Protein AF-A0A951U960-F1 (afdb_monomer)

Secondary structure (DSSP, 8-state):
-------------S---GGG-----PPS------EEEETTEEEEEES----SHHHHHH-TTS-HHHHHHGGG-SEEEEPBPSTT--S-TT----EE-TTHHHHHHHHHHT--TT--EEE---TT--EE---TT--TTEEEEEEEEEETTTHHHHHHHHHHHHHHHHHHH-TT-EEEEEEEEE-SSS-EEEEEEEEEHHHHHHHHHHHHHHHHHHTT---HHHHHHHHHHHHHHHHHTT--

Solvent-accessible surface area (backbone atoms only — not comparable to full-atom values): 14335 Å² total; per-residue (Å²): 133,89,84,91,81,87,83,81,86,79,79,75,71,86,84,72,75,73,85,72,75,68,81,72,81,77,73,92,82,79,72,66,81,45,78,52,80,58,100,63,29,45,37,42,39,43,62,93,52,76,78,36,65,67,44,63,54,63,37,83,90,52,48,78,64,50,35,64,66,45,61,79,37,46,31,37,40,42,50,62,85,68,80,86,68,83,55,61,101,88,51,93,68,55,31,30,34,70,30,30,64,62,52,52,52,50,58,68,70,65,71,55,86,86,65,36,72,40,65,72,58,49,90,92,53,78,35,71,44,78,65,91,77,63,53,87,38,54,44,38,41,33,42,37,32,32,34,50,87,52,41,68,62,49,51,53,51,51,46,50,51,46,53,64,44,32,77,73,50,37,85,77,18,28,39,33,41,31,38,32,38,20,60,85,78,78,53,29,37,36,39,40,39,37,25,35,46,66,50,48,64,67,45,48,59,60,52,49,53,53,54,35,42,74,71,68,59,58,56,70,73,55,55,53,58,53,51,57,55,50,60,55,57,64,58,66,73,75,74,123

Organism: NCBI:txid450513

Radius of gyration: 24.34 Å; Cα contacts (8 Å, |Δi|>4): 326; chains: 1; bounding box: 44×51×121 Å

Structure (mmCIF, N/CA/C/O backbone):
data_AF-A0A951U960-F1
#
_entry.id   AF-A0A951U960-F1
#
loop_
_atom_site.group_PDB
_atom_site.id
_atom_site.type_symbol
_atom_site.label_atom_id
_atom_site.label_alt_id
_atom_site.label_comp_id
_atom_site.label_asym_id
_atom_site.label_entity_id
_atom_site.label_seq_id
_atom_site.pdbx_PDB_ins_code
_atom_site.Cartn_x
_atom_site.Cartn_y
_atom_site.Cartn_z
_atom_site.occupancy
_atom_site.B_iso_or_equiv
_atom_site.auth_seq_id
_atom_site.auth_comp_id
_atom_site.auth_asym_id
_atom_site.auth_atom_id
_atom_site.pdbx_PDB_model_num
ATOM 1 N N . MET A 1 1 ? 10.853 19.979 -71.773 1.00 36.34 1 MET A N 1
ATOM 2 C CA . MET A 1 1 ? 11.996 19.833 -70.841 1.00 36.34 1 MET A CA 1
ATOM 3 C C . MET A 1 1 ? 11.610 20.522 -69.537 1.00 36.34 1 MET A C 1
ATOM 5 O O . MET A 1 1 ? 11.125 21.635 -69.633 1.00 36.34 1 MET A O 1
ATOM 9 N N . LYS A 1 2 ? 11.523 19.765 -68.426 1.00 42.81 2 LYS A N 1
ATOM 10 C CA . LYS A 1 2 ? 12.282 19.928 -67.153 1.00 42.81 2 LYS A CA 1
ATOM 11 C C . LYS A 1 2 ? 12.142 21.339 -66.531 1.00 42.81 2 LYS A C 1
ATOM 13 O O . LYS A 1 2 ? 12.449 22.299 -67.212 1.00 42.81 2 LYS A O 1
ATOM 18 N N . LYS A 1 3 ? 11.749 21.549 -65.269 1.00 46.19 3 LYS A N 1
ATOM 19 C CA . LYS A 1 3 ? 12.118 20.844 -64.027 1.00 46.19 3 LYS A CA 1
ATOM 20 C C . LYS A 1 3 ? 11.163 21.269 -62.881 1.00 46.19 3 LYS A C 1
ATOM 22 O O . LYS A 1 3 ? 10.664 22.388 -62.898 1.00 46.19 3 LYS A O 1
ATOM 27 N N . VAL A 1 4 ? 10.948 20.365 -61.927 1.00 49.53 4 VAL A N 1
ATOM 28 C CA . VAL A 1 4 ? 10.338 20.564 -60.593 1.00 49.53 4 VAL A CA 1
ATOM 29 C C . VAL A 1 4 ? 11.411 21.060 -59.612 1.00 49.53 4 VAL A C 1
ATOM 31 O O . VAL A 1 4 ? 12.559 20.661 -59.788 1.00 49.53 4 VAL A O 1
ATOM 34 N N . GLU A 1 5 ? 11.029 21.864 -58.611 1.00 48.12 5 GLU A N 1
ATOM 35 C CA . GLU A 1 5 ? 11.550 21.956 -57.216 1.00 48.12 5 GLU A CA 1
ATOM 36 C C . GLU A 1 5 ? 10.740 23.094 -56.530 1.00 48.12 5 GLU A C 1
ATOM 38 O O . GLU A 1 5 ? 10.644 24.179 -57.099 1.00 48.12 5 GLU A O 1
ATOM 43 N N . SER A 1 6 ? 9.822 22.804 -55.589 1.00 49.50 6 SER A N 1
ATOM 44 C CA . SER A 1 6 ? 10.030 22.631 -54.126 1.00 49.50 6 SER A CA 1
ATOM 45 C C . SER A 1 6 ? 10.327 23.998 -53.453 1.00 49.50 6 SER A C 1
ATOM 47 O O . SER A 1 6 ? 11.027 24.813 -54.029 1.00 49.50 6 SER A O 1
ATOM 49 N N . GLU A 1 7 ? 9.796 24.436 -52.308 1.00 46.12 7 GLU A N 1
ATOM 50 C CA . GLU A 1 7 ? 9.272 23.787 -51.111 1.00 46.12 7 GLU A CA 1
ATOM 51 C C . GLU A 1 7 ? 8.608 24.854 -50.200 1.00 46.12 7 GLU A C 1
ATOM 53 O O . GLU A 1 7 ? 9.075 25.985 -50.122 1.00 46.12 7 GLU A O 1
ATOM 58 N N . MET A 1 8 ? 7.553 24.432 -49.493 1.00 47.44 8 MET A N 1
ATOM 59 C CA . MET A 1 8 ? 7.151 24.824 -48.127 1.00 47.44 8 MET A CA 1
ATOM 60 C C . MET A 1 8 ? 6.942 26.315 -47.785 1.00 47.44 8 MET A C 1
ATOM 62 O O . MET A 1 8 ? 7.777 26.954 -47.150 1.00 47.44 8 MET A O 1
ATOM 66 N N . GLU A 1 9 ? 5.727 26.814 -48.037 1.00 44.91 9 GLU A N 1
ATOM 67 C CA . GLU A 1 9 ? 5.141 27.859 -47.188 1.00 44.91 9 GLU A CA 1
ATOM 68 C C . GLU A 1 9 ? 4.755 27.231 -45.840 1.00 44.91 9 GLU A C 1
ATOM 70 O O . GLU A 1 9 ? 3.737 26.544 -45.708 1.00 44.91 9 GLU A O 1
ATOM 75 N N . ASP A 1 10 ? 5.618 27.427 -44.847 1.00 51.16 10 ASP A N 1
ATOM 76 C CA . ASP A 1 10 ? 5.395 27.028 -43.462 1.00 51.16 10 ASP A CA 1
ATOM 77 C C . ASP A 1 10 ? 4.285 27.902 -42.854 1.00 51.16 10 ASP A C 1
ATOM 79 O O . ASP A 1 10 ? 4.521 28.982 -42.307 1.00 51.16 10 ASP A O 1
ATOM 83 N N . ASN A 1 11 ? 3.036 27.451 -42.995 1.00 52.94 11 ASN A N 1
ATOM 84 C CA . ASN A 1 11 ? 1.896 27.968 -42.241 1.00 52.94 11 ASN A CA 1
ATOM 85 C C . ASN A 1 11 ? 2.032 27.548 -40.767 1.00 52.94 11 ASN A C 1
ATOM 87 O O . ASN A 1 11 ? 1.268 26.721 -40.257 1.00 52.94 11 ASN A O 1
ATOM 91 N N . LEU A 1 12 ? 3.005 28.136 -40.069 1.00 47.91 12 LEU A N 1
ATOM 92 C CA . LEU A 1 12 ? 3.069 28.114 -38.616 1.00 47.91 12 LEU A CA 1
ATOM 93 C C . LEU A 1 12 ? 1.855 28.873 -38.082 1.00 47.91 12 LEU A C 1
ATOM 95 O O . LEU A 1 12 ? 1.778 30.102 -38.096 1.00 47.91 12 LEU A O 1
ATOM 99 N N . ARG A 1 13 ? 0.876 28.077 -37.650 1.00 51.94 13 ARG A N 1
ATOM 100 C CA . ARG A 1 13 ? -0.338 28.485 -36.949 1.00 51.94 13 ARG A CA 1
ATOM 101 C C . ARG A 1 13 ? -0.022 29.556 -35.907 1.00 51.94 13 ARG A C 1
ATOM 103 O O . ARG A 1 13 ? 0.802 29.350 -35.022 1.00 51.94 13 ARG A O 1
ATOM 110 N N . SER A 1 14 ? -0.778 30.646 -35.933 1.00 49.31 14 SER A N 1
ATOM 111 C CA . SER A 1 14 ? -0.795 31.706 -34.917 1.00 49.31 14 SER A CA 1
ATOM 112 C C . SER A 1 14 ? -1.392 31.271 -33.562 1.00 49.31 14 SER A C 1
ATOM 114 O O . SER A 1 14 ? -1.779 32.107 -32.749 1.00 49.31 14 SER A O 1
ATOM 116 N N . GLU A 1 15 ? -1.444 29.969 -33.274 1.00 48.69 15 GLU A N 1
ATOM 117 C CA . GLU A 1 15 ? -2.049 29.384 -32.070 1.00 48.69 15 GLU A CA 1
ATOM 118 C C . GLU A 1 15 ? -1.084 29.279 -30.880 1.00 48.69 15 GLU A C 1
ATOM 120 O O . GLU A 1 15 ? -1.176 28.337 -30.113 1.00 48.69 15 GLU A O 1
ATOM 125 N N . TYR A 1 16 ? -0.179 30.233 -30.659 1.00 46.81 16 TYR A N 1
ATOM 126 C CA . TYR A 1 16 ? 0.521 30.325 -29.367 1.00 46.81 16 TYR A CA 1
ATOM 127 C C . TYR A 1 16 ? 0.826 31.778 -28.987 1.00 46.81 16 TYR A C 1
ATOM 129 O O . TYR A 1 16 ? 1.977 32.179 -28.829 1.00 46.81 16 TYR A O 1
ATOM 137 N N . ASP A 1 17 ? -0.223 32.579 -28.773 1.00 47.34 17 ASP A N 1
ATOM 138 C CA . ASP A 1 17 ? -0.097 33.773 -27.932 1.00 47.34 17 ASP A CA 1
ATOM 139 C C . ASP A 1 17 ? -0.054 33.343 -26.454 1.00 47.34 17 ASP A C 1
ATOM 141 O O . ASP A 1 17 ? -1.070 33.211 -25.767 1.00 47.34 17 ASP A O 1
ATOM 145 N N . LEU A 1 18 ? 1.161 33.084 -25.962 1.00 53.38 18 LEU A N 1
ATOM 146 C CA . LEU A 1 18 ? 1.460 32.674 -24.582 1.00 53.38 18 LEU A CA 1
ATOM 147 C C . LEU A 1 18 ? 1.158 33.767 -23.532 1.00 53.38 18 LEU A C 1
ATOM 149 O O . LEU A 1 18 ? 1.411 33.571 -22.342 1.00 53.38 18 LEU A O 1
ATOM 153 N N . ARG A 1 19 ? 0.582 34.911 -23.928 1.00 46.66 19 ARG A N 1
ATOM 154 C CA . ARG A 1 19 ? 0.176 35.999 -23.019 1.00 46.66 19 ARG A CA 1
ATOM 155 C C . ARG A 1 19 ? -1.125 35.731 -22.257 1.00 46.66 19 ARG A C 1
ATOM 157 O O . ARG A 1 19 ? -1.492 36.529 -21.396 1.00 46.66 19 ARG A O 1
ATOM 164 N N . SER A 1 20 ? -1.798 34.605 -22.503 1.00 43.75 20 SER A N 1
ATOM 165 C CA . SER A 1 20 ? -2.977 34.174 -21.736 1.00 43.75 20 SER A CA 1
ATOM 166 C C . SER A 1 20 ? -2.666 33.215 -20.575 1.00 43.75 20 SER A C 1
ATOM 168 O O . SER A 1 20 ? -3.593 32.816 -19.865 1.00 43.75 20 SER A O 1
ATOM 170 N N . LEU A 1 21 ? -1.384 32.921 -20.293 1.00 43.41 21 LEU A N 1
ATOM 171 C CA . LEU A 1 21 ? -0.925 32.270 -19.052 1.00 43.41 21 LEU A CA 1
ATOM 172 C C . LEU A 1 21 ? -1.080 33.228 -17.859 1.00 43.41 21 LEU A C 1
ATOM 174 O O . LEU A 1 21 ? -0.137 33.731 -17.252 1.00 43.41 21 LEU A O 1
ATOM 178 N N . ARG A 1 22 ? -2.342 33.508 -17.547 1.00 40.41 22 ARG A N 1
ATOM 179 C CA . ARG A 1 22 ? -2.816 34.269 -16.405 1.00 40.41 22 ARG A CA 1
ATOM 180 C C . ARG A 1 22 ? -2.437 33.472 -15.162 1.00 40.41 22 ARG A C 1
ATOM 182 O O . ARG A 1 22 ? -3.064 32.463 -14.846 1.00 40.41 22 ARG A O 1
ATOM 189 N N . VAL A 1 23 ? -1.401 33.935 -14.470 1.00 44.91 23 VAL A N 1
ATOM 190 C CA . VAL A 1 23 ? -1.013 33.482 -13.133 1.00 44.91 23 VAL A CA 1
ATOM 191 C C . VAL A 1 23 ? -2.247 33.559 -12.233 1.00 44.91 23 VAL A C 1
ATOM 193 O O . VAL A 1 23 ? -2.636 34.632 -11.767 1.00 44.91 23 VAL A O 1
ATOM 196 N N . ARG A 1 24 ? -2.908 32.421 -12.003 1.00 35.34 24 ARG A N 1
ATOM 197 C CA . ARG A 1 24 ? -3.844 32.299 -10.890 1.00 35.34 24 ARG A CA 1
ATOM 198 C C . ARG A 1 24 ? -2.995 32.343 -9.627 1.00 35.34 24 ARG A C 1
ATOM 200 O O . ARG A 1 24 ? -2.187 31.451 -9.391 1.00 35.34 24 ARG A O 1
ATOM 207 N N . ARG A 1 25 ? -3.178 33.402 -8.833 1.00 40.88 25 ARG A N 1
ATOM 208 C CA . ARG A 1 25 ? -2.780 33.442 -7.422 1.00 40.88 25 ARG A CA 1
ATOM 209 C C . ARG A 1 25 ? -3.239 32.138 -6.771 1.00 40.88 25 ARG A C 1
ATOM 211 O O . ARG A 1 25 ? -4.439 31.910 -6.639 1.00 40.88 25 ARG A O 1
ATOM 218 N N . VAL A 1 26 ? -2.284 31.294 -6.400 1.00 38.47 26 VA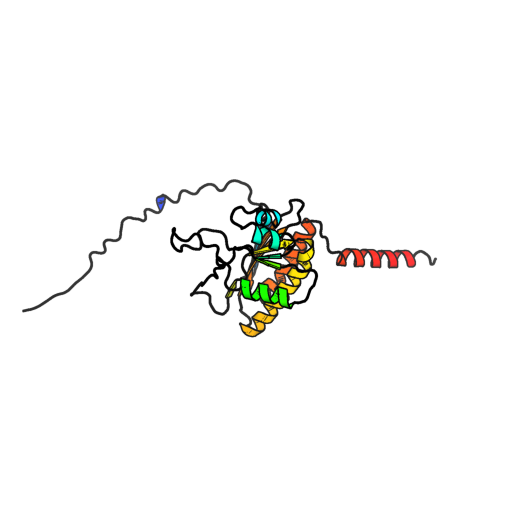L A N 1
ATOM 219 C CA . VAL A 1 26 ? -2.538 30.133 -5.553 1.00 38.47 26 VAL A CA 1
ATOM 220 C C . VAL A 1 26 ? -2.897 30.684 -4.177 1.00 38.47 26 VAL A C 1
ATOM 222 O O . VAL A 1 26 ? -2.152 31.484 -3.608 1.00 38.47 26 VAL A O 1
ATOM 225 N N . GLY A 1 27 ? -4.094 30.343 -3.704 1.00 34.22 27 GLY A N 1
ATOM 226 C CA . GLY A 1 27 ? -4.566 30.701 -2.375 1.00 34.22 27 GLY A CA 1
ATOM 227 C C . GLY A 1 27 ? -3.618 30.182 -1.296 1.00 34.22 27 GLY A C 1
ATOM 228 O O . GLY A 1 27 ? -2.996 29.131 -1.437 1.00 34.22 27 GLY A O 1
ATOM 229 N N . SER A 1 28 ? -3.507 30.967 -0.230 1.00 46.88 28 SER A N 1
ATOM 230 C CA . SER A 1 28 ? -2.771 30.646 0.988 1.00 46.88 28 SER A CA 1
ATOM 231 C C . SER A 1 28 ? -3.233 29.305 1.574 1.00 46.88 28 SER A C 1
ATOM 233 O O . SER A 1 28 ? -4.411 29.161 1.890 1.00 46.88 28 SER A O 1
ATOM 235 N N . GLY A 1 29 ? -2.301 28.359 1.74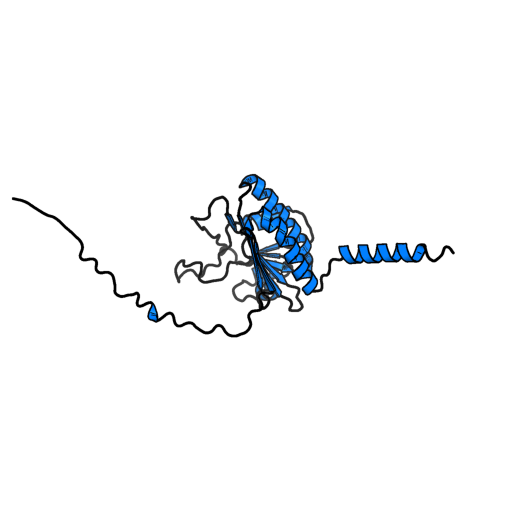7 1.00 42.59 29 GLY A N 1
ATOM 236 C CA . GLY A 1 29 ? -2.465 27.211 2.645 1.00 42.59 29 GLY A CA 1
ATOM 237 C C . GLY A 1 29 ? -2.613 25.832 1.995 1.00 42.59 29 GLY A C 1
ATOM 238 O O . GLY A 1 29 ? -3.631 25.185 2.185 1.00 42.59 29 GLY A O 1
ATOM 239 N N . ARG A 1 30 ? -1.575 25.325 1.315 1.00 43.53 30 ARG A N 1
ATOM 240 C CA . ARG A 1 30 ? -1.306 23.874 1.284 1.00 43.53 30 ARG A CA 1
ATOM 241 C C . ARG A 1 30 ? -0.099 23.621 2.177 1.00 43.53 30 ARG A C 1
ATOM 243 O O . ARG A 1 30 ? 0.986 24.114 1.882 1.00 43.53 30 ARG A O 1
ATOM 250 N N . LYS A 1 31 ? -0.290 22.927 3.299 1.00 39.81 31 LYS A N 1
ATOM 251 C CA . LYS A 1 31 ? 0.808 22.533 4.190 1.00 39.81 31 LYS A CA 1
ATOM 252 C C . LYS A 1 31 ? 1.355 21.184 3.718 1.00 39.81 31 LYS A C 1
ATOM 254 O O . LYS A 1 31 ? 0.934 20.140 4.190 1.00 39.81 31 LYS A O 1
ATOM 259 N N . THR A 1 32 ? 2.290 21.198 2.773 1.00 44.97 32 THR A N 1
ATOM 260 C CA . THR A 1 32 ? 3.159 20.040 2.517 1.00 44.97 32 THR A CA 1
ATOM 261 C C . THR A 1 32 ? 4.181 19.979 3.649 1.00 44.97 32 THR A C 1
ATOM 263 O O . THR A 1 32 ? 4.974 20.905 3.822 1.00 44.97 32 THR A O 1
ATOM 266 N N . PHE A 1 33 ? 4.126 18.943 4.485 1.00 47.78 33 PHE A N 1
ATOM 267 C CA . PHE A 1 33 ? 4.900 18.914 5.735 1.00 47.78 33 PHE A CA 1
ATOM 268 C C . PHE A 1 33 ? 6.341 18.413 5.555 1.00 47.78 33 PHE A C 1
ATOM 270 O O . PHE A 1 33 ? 7.190 18.604 6.430 1.00 47.78 33 PHE A O 1
ATOM 277 N N . VAL A 1 34 ? 6.619 17.735 4.443 1.00 5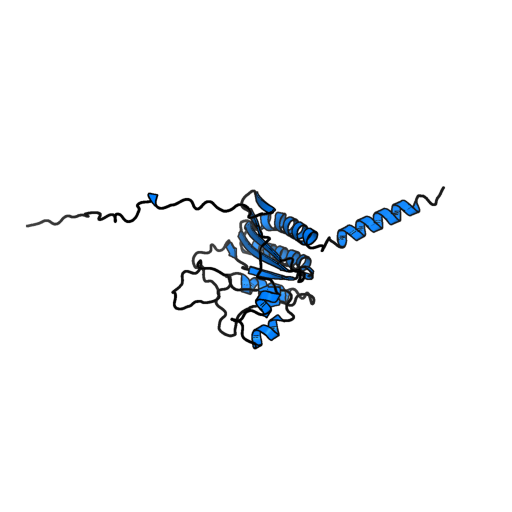0.97 34 VAL A N 1
ATOM 278 C CA . VAL A 1 34 ? 7.921 17.157 4.115 1.00 50.97 34 VAL A CA 1
ATOM 279 C C . VAL A 1 34 ? 8.029 17.109 2.594 1.00 50.97 34 VAL A C 1
ATOM 281 O O . VAL A 1 34 ? 7.318 16.331 1.970 1.00 50.97 34 VAL A O 1
ATOM 284 N N . ASP A 1 35 ? 8.891 17.948 2.028 1.00 51.72 35 ASP A N 1
ATOM 285 C CA . ASP A 1 35 ? 9.450 17.757 0.690 1.00 51.72 35 ASP A CA 1
ATOM 286 C C . ASP A 1 35 ? 10.936 17.454 0.906 1.00 51.72 35 ASP A C 1
ATOM 288 O O . ASP A 1 35 ? 11.728 18.339 1.244 1.00 51.72 35 ASP A O 1
ATOM 292 N N . ILE A 1 36 ? 11.295 16.169 0.884 1.00 52.50 36 ILE A N 1
ATOM 293 C CA . ILE A 1 36 ? 12.703 15.762 0.903 1.00 52.50 36 ILE A CA 1
ATOM 294 C C . ILE A 1 36 ? 13.095 15.582 -0.551 1.00 52.50 36 ILE A C 1
ATOM 296 O O . ILE A 1 36 ? 12.905 14.508 -1.112 1.00 52.50 36 ILE A O 1
ATOM 300 N N . ASN A 1 37 ? 13.656 16.638 -1.132 1.00 51.81 37 ASN A N 1
ATOM 301 C CA . ASN A 1 37 ? 14.345 16.569 -2.410 1.00 51.81 37 ASN A CA 1
ATOM 302 C C . ASN A 1 37 ? 15.844 16.425 -2.134 1.00 51.81 37 ASN A C 1
ATOM 304 O O . ASN A 1 37 ? 16.558 17.402 -1.898 1.00 51.81 37 ASN A O 1
ATOM 308 N N . VAL A 1 38 ? 16.304 15.180 -2.049 1.00 51.84 38 VAL A N 1
ATOM 309 C CA . VAL A 1 38 ? 17.717 14.858 -1.842 1.00 51.84 38 VAL A CA 1
ATOM 310 C C . VAL A 1 38 ? 18.075 13.752 -2.826 1.00 51.84 38 VAL A C 1
ATOM 312 O O . VAL A 1 38 ? 17.493 12.681 -2.762 1.00 51.84 38 VAL A O 1
ATOM 315 N N . ASN A 1 39 ? 19.042 14.006 -3.710 1.00 53.88 39 ASN A N 1
ATOM 316 C CA . ASN A 1 39 ? 19.738 12.991 -4.517 1.00 53.88 39 ASN A CA 1
ATOM 317 C C . ASN A 1 39 ? 18.911 12.114 -5.497 1.00 53.88 39 ASN A C 1
ATOM 319 O O . ASN A 1 39 ? 19.436 11.096 -5.930 1.00 53.88 39 ASN A O 1
ATOM 323 N N . ASN A 1 40 ? 17.737 12.563 -5.968 1.00 68.75 40 ASN A N 1
ATOM 324 C CA . ASN A 1 40 ? 16.805 11.843 -6.873 1.00 68.75 40 ASN A CA 1
ATOM 325 C C . ASN A 1 40 ? 15.708 11.017 -6.180 1.00 68.75 40 ASN A C 1
ATOM 327 O O . ASN A 1 40 ? 15.032 10.221 -6.837 1.00 68.75 40 ASN A O 1
ATOM 331 N N . VAL A 1 41 ? 15.445 11.266 -4.894 1.00 80.88 41 VAL A N 1
ATOM 332 C CA . VAL A 1 41 ? 14.175 10.879 -4.272 1.00 80.88 41 VAL A CA 1
ATOM 333 C C . VAL A 1 41 ? 13.256 12.085 -4.121 1.00 80.88 41 VAL A C 1
ATOM 335 O O . VAL A 1 41 ? 13.680 13.159 -3.695 1.00 80.88 41 VAL A O 1
ATOM 338 N N . LEU A 1 42 ? 11.990 11.882 -4.462 1.00 85.62 42 LEU A N 1
ATOM 339 C CA . LEU A 1 42 ? 10.876 12.772 -4.192 1.00 85.62 42 LEU A CA 1
ATOM 340 C C . LEU A 1 42 ? 9.955 12.067 -3.201 1.00 85.62 42 LEU A C 1
ATOM 342 O O . LEU A 1 42 ? 9.406 11.004 -3.509 1.00 85.62 42 LEU A O 1
ATOM 346 N N . ILE A 1 43 ? 9.787 12.658 -2.019 1.00 88.31 43 ILE A N 1
ATOM 347 C CA . ILE A 1 43 ? 8.778 12.223 -1.055 1.00 88.31 43 ILE A CA 1
ATOM 348 C C . ILE A 1 43 ? 7.901 13.411 -0.693 1.00 88.31 43 ILE A C 1
ATOM 350 O O . ILE A 1 43 ? 8.396 14.381 -0.123 1.00 88.31 43 ILE A O 1
ATOM 354 N N . GLU A 1 44 ? 6.611 13.298 -0.991 1.00 88.81 44 GLU A N 1
ATOM 355 C CA . GLU A 1 44 ? 5.587 14.286 -0.661 1.00 88.81 44 GLU A CA 1
ATOM 356 C C . GLU A 1 44 ? 4.605 13.688 0.349 1.00 88.81 44 GLU A C 1
ATOM 358 O O . GLU A 1 44 ? 4.155 12.552 0.190 1.00 88.81 44 GLU A O 1
ATOM 363 N N . VAL A 1 45 ? 4.250 14.459 1.380 1.00 90.56 45 VAL A N 1
ATOM 364 C CA . VAL A 1 45 ? 3.203 14.090 2.344 1.00 90.56 45 VAL A CA 1
ATOM 365 C C . VAL A 1 45 ? 2.045 15.080 2.261 1.00 90.56 45 VAL A C 1
ATOM 367 O O . VAL A 1 45 ? 2.253 16.283 2.451 1.00 90.56 45 VAL A O 1
ATOM 370 N N . LYS A 1 46 ? 0.828 14.573 2.030 1.00 90.06 46 LYS A N 1
ATOM 371 C CA . LYS A 1 46 ? -0.414 15.358 1.950 1.00 90.06 46 LYS A CA 1
ATOM 372 C C . LYS A 1 46 ? -1.340 15.060 3.126 1.00 90.06 46 LYS A C 1
ATOM 374 O O . LYS A 1 46 ? -1.485 13.910 3.540 1.00 90.06 46 LYS A O 1
ATOM 379 N N . GLU A 1 47 ? -1.970 16.115 3.643 1.00 83.38 47 GLU A N 1
ATOM 380 C CA . GLU A 1 47 ? -2.812 16.059 4.846 1.00 83.38 47 GLU A CA 1
ATOM 381 C C . GLU A 1 47 ? -4.321 16.089 4.569 1.00 83.38 47 GLU A C 1
ATOM 383 O O . GLU A 1 47 ? -5.081 15.510 5.339 1.00 83.38 47 GLU A O 1
ATOM 388 N N . ASP A 1 48 ? -4.748 16.704 3.465 1.00 78.06 48 ASP A N 1
ATOM 389 C CA . ASP A 1 48 ? -6.164 16.911 3.121 1.00 78.06 48 ASP A CA 1
ATOM 390 C C . ASP A 1 48 ? -6.702 15.794 2.212 1.00 78.06 48 ASP A C 1
ATOM 392 O O . ASP A 1 48 ? -7.266 16.040 1.144 1.00 78.06 48 ASP A O 1
ATOM 396 N N . VAL A 1 49 ? -6.458 14.545 2.602 1.00 86.19 49 VAL A N 1
ATOM 397 C CA . VAL A 1 49 ? -6.819 13.358 1.818 1.00 86.19 49 VAL A CA 1
ATOM 398 C C . VAL A 1 49 ? -8.112 12.778 2.371 1.00 86.19 49 VAL A C 1
ATOM 400 O O . VAL A 1 49 ? -8.229 12.549 3.570 1.00 86.19 49 VAL A O 1
ATOM 403 N N . THR A 1 50 ? -9.088 12.528 1.503 1.00 87.00 50 THR A N 1
ATOM 404 C CA . THR A 1 50 ? -10.406 11.994 1.895 1.00 87.00 50 THR A CA 1
ATOM 405 C C . THR A 1 50 ? -10.612 10.537 1.484 1.00 87.00 50 THR A C 1
ATOM 407 O O . THR A 1 50 ? -11.538 9.886 1.959 1.00 87.00 50 THR A O 1
ATOM 410 N N . GLN A 1 51 ? -9.743 10.004 0.624 1.00 90.00 51 GLN A N 1
ATOM 411 C CA . GLN A 1 51 ? -9.888 8.689 -0.006 1.00 90.00 51 GLN A CA 1
ATOM 412 C C . GLN A 1 51 ? -9.234 7.569 0.815 1.00 90.00 51 GLN A C 1
ATOM 414 O O . GLN A 1 51 ? -8.363 6.844 0.335 1.00 90.00 51 GLN A O 1
ATOM 419 N N . GLY A 1 52 ? -9.645 7.463 2.079 1.00 92.31 52 GLY A N 1
ATOM 420 C CA . GLY A 1 52 ? -9.248 6.392 2.998 1.00 92.31 52 GLY A CA 1
ATOM 421 C C . GLY A 1 52 ? -10.017 5.083 2.779 1.00 92.31 52 GLY A C 1
ATOM 422 O O . GLY A 1 52 ? -10.753 4.927 1.804 1.00 92.31 52 GLY A O 1
ATOM 423 N N . LEU A 1 53 ? -9.876 4.134 3.703 1.00 93.56 53 LEU A N 1
ATOM 424 C CA . LEU A 1 53 ? -10.524 2.818 3.646 1.00 93.56 53 LEU A CA 1
ATOM 425 C C . LEU A 1 53 ? -12.045 2.956 3.552 1.00 93.56 53 LEU A C 1
ATOM 427 O O . LEU A 1 53 ? -12.684 2.306 2.726 1.00 93.56 53 LEU A O 1
ATOM 431 N N . GLU A 1 54 ? -12.617 3.849 4.358 1.00 91.81 54 GLU A N 1
ATOM 432 C CA . G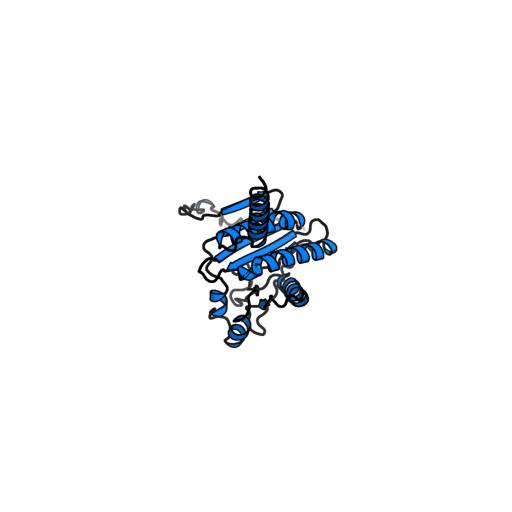LU A 1 54 ? -14.066 4.031 4.431 1.00 91.81 54 GLU A CA 1
ATOM 433 C C . GLU A 1 54 ? -14.663 4.589 3.136 1.00 91.81 54 GLU A C 1
ATOM 435 O O . GLU A 1 54 ? -15.738 4.159 2.708 1.00 91.81 54 GLU A O 1
ATOM 440 N N . TYR A 1 55 ? -13.930 5.487 2.470 1.00 92.69 55 TYR A N 1
ATOM 441 C CA . TYR A 1 55 ? -14.300 6.000 1.154 1.00 92.69 55 TYR A CA 1
ATOM 442 C C . TYR A 1 55 ? -14.418 4.859 0.138 1.00 92.69 55 TYR A C 1
ATOM 444 O O . TYR A 1 55 ? -15.428 4.751 -0.557 1.00 92.69 55 TYR A O 1
ATOM 452 N N . TRP A 1 56 ? -13.423 3.971 0.083 1.00 92.75 56 TRP A N 1
ATOM 453 C CA . TRP A 1 56 ? -13.419 2.859 -0.869 1.00 92.75 56 TRP A CA 1
ATOM 454 C C . TRP A 1 56 ? -14.482 1.808 -0.552 1.00 92.75 56 TRP A C 1
ATOM 456 O O . TRP A 1 56 ? -15.138 1.323 -1.471 1.00 92.75 56 TRP A O 1
ATOM 466 N N . ARG A 1 57 ? -14.746 1.529 0.728 1.00 92.81 57 ARG A N 1
ATOM 467 C CA . ARG A 1 57 ? -15.841 0.640 1.162 1.00 92.81 57 ARG A CA 1
ATOM 468 C C . ARG A 1 57 ? -17.222 1.141 0.720 1.00 92.81 57 ARG A C 1
ATOM 470 O O . ARG A 1 57 ? -18.098 0.336 0.407 1.00 92.81 57 ARG A O 1
ATOM 477 N N . HIS A 1 58 ? -17.407 2.458 0.631 1.00 92.75 58 HIS A N 1
ATOM 478 C CA . HIS A 1 58 ? -18.684 3.079 0.263 1.00 92.75 58 HIS A CA 1
ATOM 479 C C . HIS A 1 58 ? -18.751 3.594 -1.177 1.00 92.75 58 HIS A C 1
ATOM 481 O O . HIS A 1 58 ? -19.809 4.059 -1.600 1.00 92.75 58 HIS A O 1
ATOM 487 N N . ASN A 1 59 ? -17.677 3.458 -1.956 1.00 90.12 59 ASN A N 1
ATOM 488 C CA . ASN A 1 59 ? -17.587 3.998 -3.309 1.00 90.12 59 ASN A CA 1
ATOM 489 C C . ASN A 1 59 ? -18.737 3.487 -4.201 1.00 90.12 59 ASN A C 1
ATOM 491 O O . ASN A 1 59 ? -18.923 2.281 -4.366 1.00 90.12 59 ASN A O 1
ATOM 495 N N . GLU A 1 60 ? -19.543 4.391 -4.762 1.00 88.31 60 GLU A N 1
ATOM 496 C CA . GLU A 1 60 ? -20.745 4.053 -5.543 1.00 88.31 60 GLU A CA 1
ATOM 497 C C . GLU A 1 60 ? -20.445 3.251 -6.816 1.00 88.31 60 GLU A C 1
ATOM 499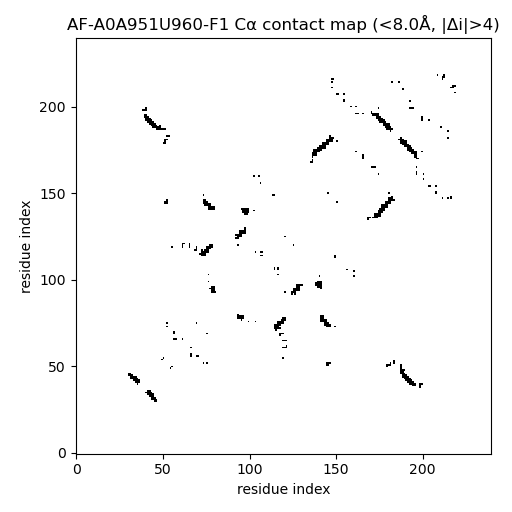 O O . GLU A 1 60 ? -21.291 2.491 -7.278 1.00 88.31 60 GLU A O 1
ATOM 504 N N . GLU A 1 61 ? -19.227 3.355 -7.340 1.00 86.75 61 GLU A N 1
ATOM 505 C CA . GLU A 1 61 ? -18.791 2.674 -8.556 1.00 86.75 61 GLU A CA 1
ATOM 506 C C . GLU A 1 61 ? -18.392 1.207 -8.316 1.00 86.75 61 GLU A C 1
ATOM 508 O O . GLU A 1 61 ? -18.149 0.467 -9.272 1.00 86.75 61 GLU A O 1
ATOM 513 N N . LEU A 1 62 ? -18.275 0.775 -7.054 1.00 89.06 62 LEU A N 1
ATOM 514 C CA . LEU A 1 62 ? -18.022 -0.623 -6.707 1.00 89.06 62 LEU A CA 1
ATOM 515 C C . LEU A 1 62 ? -19.336 -1.377 -6.502 1.00 89.06 62 LEU A C 1
ATOM 517 O O . LEU A 1 62 ? -20.248 -0.925 -5.799 1.00 89.06 62 LEU A O 1
ATOM 521 N N . SER A 1 63 ? -19.404 -2.572 -7.079 1.00 91.38 63 SER A N 1
ATOM 522 C CA . SER A 1 63 ? -20.523 -3.489 -6.907 1.00 91.38 63 SER A CA 1
ATOM 523 C C . SER A 1 63 ? -20.686 -3.911 -5.444 1.00 91.38 63 SER A C 1
ATOM 525 O O . SER A 1 63 ? -19.741 -3.924 -4.652 1.00 91.38 63 SER A O 1
ATOM 527 N N . SER A 1 64 ? -21.899 -4.323 -5.070 1.00 91.75 64 SER A N 1
ATOM 528 C CA . SER A 1 64 ? -22.169 -4.831 -3.720 1.00 91.75 64 SER A CA 1
ATOM 529 C C . SER A 1 64 ? -21.372 -6.090 -3.369 1.00 91.75 64 SER A C 1
ATOM 531 O O . SER A 1 64 ? -21.237 -6.389 -2.188 1.00 91.75 64 SER A O 1
ATOM 533 N N . GLN A 1 65 ? -20.886 -6.837 -4.366 1.00 91.06 65 GLN A N 1
ATOM 534 C CA . GLN A 1 65 ? -20.044 -8.011 -4.149 1.00 91.06 65 GLN A CA 1
ATOM 535 C C . GLN A 1 65 ? -18.642 -7.587 -3.708 1.00 91.06 65 GLN A C 1
ATOM 537 O O . GLN A 1 65 ? -18.231 -7.939 -2.607 1.00 91.06 65 GLN A O 1
ATOM 542 N N . VAL A 1 66 ? -17.987 -6.719 -4.484 1.00 92.44 66 VAL A N 1
ATOM 543 C CA . VAL A 1 66 ? -16.660 -6.173 -4.148 1.00 92.44 66 VAL A CA 1
ATOM 544 C C . VAL A 1 66 ? -16.686 -5.474 -2.793 1.00 92.44 66 VAL A C 1
ATOM 546 O O . VAL A 1 66 ? -15.814 -5.690 -1.962 1.00 92.44 66 VAL A O 1
ATOM 549 N N . LYS A 1 67 ? -17.736 -4.694 -2.502 1.00 93.38 67 LYS A N 1
ATOM 550 C CA . LYS A 1 67 ? -17.899 -4.038 -1.192 1.00 93.38 67 LYS A CA 1
ATOM 551 C C . LYS A 1 67 ? -17.890 -5.017 -0.015 1.00 93.38 67 LYS A C 1
ATOM 553 O O . LYS A 1 67 ? -17.396 -4.667 1.051 1.00 93.38 67 LYS A O 1
ATOM 558 N N . LYS A 1 68 ? -18.432 -6.227 -0.192 1.00 92.56 68 LYS A N 1
ATOM 559 C CA . LYS A 1 68 ? -18.410 -7.278 0.838 1.00 92.56 68 LYS A CA 1
ATOM 560 C C . LYS A 1 68 ? -17.039 -7.930 0.972 1.00 92.56 68 LYS A C 1
ATOM 562 O O . LYS A 1 68 ? -16.703 -8.358 2.066 1.00 92.56 68 LYS A O 1
ATOM 567 N N . GLU A 1 69 ? -16.279 -8.019 -0.112 1.00 91.00 69 GLU A N 1
ATOM 568 C CA . GLU A 1 69 ? -14.930 -8.597 -0.116 1.00 91.00 69 GLU A CA 1
ATOM 569 C C . GLU A 1 69 ? -13.942 -7.655 0.585 1.00 91.00 69 GLU A C 1
ATOM 571 O O . GLU A 1 69 ? -13.235 -8.058 1.509 1.00 91.00 69 GLU A O 1
ATOM 576 N N . ILE A 1 70 ? -14.019 -6.356 0.279 1.00 93.94 70 ILE A N 1
ATOM 577 C CA . ILE A 1 70 ? -13.100 -5.349 0.824 1.00 93.94 70 ILE A CA 1
ATOM 578 C C . ILE A 1 70 ? -13.450 -4.858 2.239 1.00 93.94 70 ILE A C 1
ATOM 580 O O . ILE A 1 70 ? -12.697 -4.070 2.814 1.00 93.94 70 ILE A O 1
ATOM 584 N N . VAL A 1 71 ? -14.585 -5.273 2.819 1.00 92.44 71 VAL A N 1
ATOM 585 C CA . VAL A 1 71 ? -15.050 -4.755 4.123 1.00 92.44 71 VAL A CA 1
ATOM 586 C C . VAL A 1 71 ? -14.056 -5.058 5.246 1.00 92.44 71 VAL A C 1
ATOM 588 O O . VAL A 1 71 ? -13.759 -4.191 6.065 1.00 92.44 71 VAL A O 1
ATOM 591 N N . ASP A 1 72 ? -13.480 -6.260 5.222 1.00 90.44 72 ASP A N 1
ATOM 592 C CA . ASP A 1 72 ? -12.522 -6.739 6.219 1.00 90.44 72 ASP A CA 1
ATOM 593 C C . ASP A 1 72 ? -11.068 -6.447 5.829 1.00 90.44 72 ASP A C 1
ATOM 595 O O . ASP A 1 72 ? -10.146 -6.771 6.585 1.00 90.44 72 ASP A O 1
ATOM 599 N N . ALA A 1 73 ? -10.843 -5.871 4.646 1.00 93.44 73 ALA A N 1
ATOM 600 C CA . ALA A 1 73 ? -9.513 -5.583 4.152 1.00 93.44 73 ALA A CA 1
ATOM 601 C C . ALA A 1 73 ? -8.892 -4.406 4.915 1.00 93.44 73 ALA A C 1
ATOM 603 O O . ALA A 1 73 ? -9.533 -3.392 5.211 1.00 93.44 73 ALA A O 1
ATOM 604 N N . ASN A 1 74 ? -7.607 -4.560 5.227 1.00 94.00 74 ASN A N 1
ATOM 605 C CA . ASN A 1 74 ? -6.775 -3.533 5.847 1.00 94.00 74 ASN A CA 1
ATOM 606 C C . ASN A 1 74 ? -5.692 -3.001 4.900 1.00 94.00 74 ASN A C 1
ATOM 608 O O . ASN A 1 74 ? -5.034 -2.018 5.237 1.00 94.00 74 ASN A O 1
ATOM 612 N N . VAL A 1 75 ? -5.556 -3.607 3.717 1.00 95.75 75 VAL A N 1
ATOM 613 C CA . VAL A 1 75 ? -4.797 -3.105 2.570 1.00 95.75 75 VAL A CA 1
ATOM 614 C C . VAL A 1 75 ? -5.719 -3.112 1.356 1.00 95.75 75 VAL A C 1
ATOM 616 O O . VAL A 1 75 ? -6.242 -4.160 0.990 1.00 95.75 75 VAL A O 1
ATOM 619 N N . LEU A 1 76 ? -5.878 -1.971 0.697 1.00 95.94 76 LEU A N 1
ATOM 620 C CA . LEU A 1 76 ? -6.623 -1.848 -0.551 1.00 95.94 76 LEU A CA 1
ATOM 621 C C . LEU A 1 76 ? -5.703 -1.344 -1.653 1.00 95.94 76 LEU A C 1
ATOM 623 O O . LEU A 1 76 ? -5.077 -0.293 -1.524 1.00 95.94 76 LEU A O 1
ATOM 627 N N . PHE A 1 77 ? -5.656 -2.070 -2.762 1.00 94.38 77 PHE A N 1
ATOM 628 C CA . PHE A 1 77 ? -5.092 -1.563 -4.005 1.00 94.38 77 PHE A CA 1
ATOM 629 C C . PHE A 1 77 ? -6.189 -0.830 -4.748 1.00 94.38 77 PHE A C 1
ATOM 631 O O . PHE A 1 77 ? -7.246 -1.396 -5.027 1.00 94.38 77 PHE A O 1
ATOM 638 N N . VAL A 1 78 ? -5.930 0.426 -5.086 1.00 92.75 78 VAL A N 1
ATOM 639 C CA . VAL A 1 78 ? -6.934 1.293 -5.697 1.00 92.75 78 VAL A CA 1
ATOM 640 C C . VAL A 1 78 ? -6.468 1.733 -7.081 1.00 92.75 78 VAL A C 1
ATOM 642 O O . VAL A 1 78 ? -5.256 1.828 -7.324 1.00 92.75 78 VAL A O 1
ATOM 645 N N . PRO A 1 79 ? -7.400 1.942 -8.024 1.00 89.06 79 PRO A N 1
ATOM 646 C CA . PRO A 1 79 ? -7.036 2.393 -9.354 1.00 89.06 79 PRO A CA 1
ATOM 647 C C . PRO A 1 79 ? -6.371 3.768 -9.290 1.00 89.06 79 PRO A C 1
ATOM 649 O O . PRO A 1 79 ? -6.616 4.568 -8.388 1.00 89.06 79 PRO A O 1
ATOM 652 N N . LEU A 1 80 ? -5.513 4.045 -10.265 1.00 81.19 80 LEU A N 1
ATOM 653 C CA . LEU A 1 80 ? -4.916 5.362 -10.430 1.00 81.19 80 LEU A CA 1
ATOM 654 C C . LEU A 1 80 ? -6.017 6.360 -10.797 1.00 81.19 80 LEU A C 1
ATOM 656 O O . LEU A 1 80 ? -6.749 6.147 -11.764 1.00 81.19 80 LEU A O 1
ATOM 660 N N . GLU A 1 81 ? -6.113 7.453 -10.047 1.00 66.69 81 GLU A N 1
ATOM 661 C CA . GLU A 1 81 ? -7.081 8.515 -10.315 1.00 66.69 81 GLU A CA 1
ATOM 662 C C . GLU A 1 81 ? -6.466 9.659 -11.138 1.00 66.69 81 GLU A C 1
ATOM 664 O O . GLU A 1 81 ? -5.336 10.088 -10.888 1.00 66.69 81 GLU A O 1
ATOM 669 N N . GLY A 1 82 ? -7.229 10.176 -12.111 1.00 51.91 82 GLY A N 1
ATOM 670 C CA . GLY A 1 82 ? -6.933 11.414 -12.843 1.00 51.91 82 GLY A CA 1
ATOM 671 C C . GLY A 1 82 ? -6.844 11.298 -14.373 1.00 51.91 82 GLY A C 1
ATOM 672 O O . GLY A 1 82 ? -6.603 10.232 -14.937 1.00 51.91 82 GLY A O 1
ATOM 673 N N . ASP A 1 83 ? -6.959 12.455 -15.041 1.00 41.66 83 ASP A N 1
ATOM 674 C CA . ASP A 1 83 ? -6.912 12.665 -16.506 1.00 41.66 83 ASP A CA 1
ATOM 675 C C . ASP A 1 83 ? -5.567 12.299 -17.178 1.00 41.66 83 ASP A C 1
ATOM 677 O O . ASP A 1 83 ? -5.389 12.471 -18.386 1.00 41.66 83 ASP A O 1
ATOM 681 N N . LEU A 1 84 ? -4.585 11.815 -16.409 1.00 40.81 84 LEU A N 1
ATOM 682 C CA . LEU A 1 84 ? -3.265 11.420 -16.917 1.00 40.81 84 LEU A CA 1
ATOM 683 C C . LEU A 1 84 ? -3.327 10.177 -17.818 1.00 40.81 84 LEU A C 1
ATOM 685 O O . LEU A 1 84 ? -2.401 9.943 -18.594 1.00 40.81 84 LEU A O 1
ATOM 689 N N . TYR A 1 85 ? -4.431 9.428 -17.783 1.00 47.31 85 TYR A N 1
ATOM 690 C CA . TYR A 1 85 ? -4.752 8.415 -18.785 1.00 47.31 85 TYR A CA 1
ATOM 691 C C . TYR A 1 85 ? -5.682 9.010 -19.838 1.00 47.31 85 TYR A C 1
ATOM 693 O O . TYR A 1 85 ? -6.892 8.800 -19.846 1.00 47.31 85 TYR A O 1
ATOM 701 N N . ARG A 1 86 ? -5.086 9.761 -20.767 1.00 42.44 86 ARG A N 1
ATOM 702 C CA . ARG A 1 86 ? -5.748 10.286 -21.967 1.00 42.44 86 ARG A CA 1
ATOM 703 C C . ARG A 1 86 ? -5.969 9.156 -22.981 1.00 42.44 86 ARG A C 1
ATOM 705 O O . ARG A 1 86 ? -5.353 9.130 -24.041 1.00 42.44 86 ARG A O 1
ATOM 712 N N . GLY A 1 87 ? -6.802 8.186 -22.623 1.00 42.06 87 GLY A N 1
ATOM 713 C CA . GLY A 1 87 ? -7.223 7.083 -23.478 1.00 42.06 87 GLY A CA 1
ATOM 714 C C . GLY A 1 87 ? -8.727 7.142 -23.672 1.00 42.06 87 GLY A C 1
ATOM 715 O O . GLY A 1 87 ? -9.446 6.604 -22.848 1.00 42.06 87 GLY A O 1
ATOM 716 N N . ASP A 1 88 ? -9.141 7.819 -24.745 1.00 40.22 88 ASP A N 1
ATOM 717 C CA . ASP A 1 88 ? -10.490 7.897 -25.320 1.00 40.22 88 ASP A CA 1
ATOM 718 C C . ASP A 1 88 ? -11.648 8.109 -24.322 1.00 40.22 88 ASP A C 1
ATOM 720 O O . ASP A 1 88 ? -11.985 7.252 -23.508 1.00 40.22 88 ASP A O 1
ATOM 724 N N . SER A 1 89 ? -12.334 9.247 -24.439 1.00 45.00 89 SER A N 1
ATOM 725 C CA . SER A 1 89 ? -13.458 9.700 -23.597 1.00 45.00 89 SER A CA 1
ATOM 726 C C . SER A 1 89 ? -14.697 8.781 -23.607 1.00 45.00 89 SER A C 1
ATOM 728 O O . SER A 1 89 ? -15.739 9.139 -23.067 1.00 45.00 89 SER A O 1
ATOM 730 N N . SER A 1 90 ? -14.573 7.598 -24.208 1.00 45.03 90 SER A N 1
ATOM 731 C CA . SER A 1 90 ? -15.550 6.511 -24.262 1.00 45.03 90 SER A CA 1
ATOM 732 C C . SER A 1 90 ? -15.211 5.351 -23.306 1.00 45.03 90 SER A C 1
ATOM 734 O O . SER A 1 90 ? -16.024 4.449 -23.120 1.00 45.03 90 SER A O 1
ATOM 736 N N . SER A 1 91 ? -14.023 5.357 -22.692 1.00 46.59 91 SER A N 1
ATOM 737 C CA . SER A 1 91 ? -13.556 4.339 -21.746 1.00 46.59 91 SER A CA 1
ATOM 738 C C . SER A 1 91 ? -12.905 4.991 -20.529 1.00 46.59 91 SER A C 1
ATOM 740 O O . SER A 1 91 ? -11.686 5.041 -20.401 1.00 46.59 91 SER A O 1
ATOM 742 N N . SER A 1 92 ? -13.751 5.444 -19.605 1.00 51.28 92 SER A N 1
ATOM 743 C CA . SER A 1 92 ? -13.442 5.818 -18.218 1.00 51.28 92 SER A CA 1
ATOM 744 C C . SER A 1 92 ? -12.953 4.608 -17.401 1.00 51.28 92 SER A C 1
ATOM 746 O O . SER A 1 92 ? -13.552 4.213 -16.402 1.00 51.28 92 SER A O 1
ATOM 748 N N . GLY A 1 93 ? -11.922 3.923 -17.892 1.00 59.47 93 GLY A N 1
ATOM 749 C CA . GLY A 1 93 ? -11.413 2.702 -17.294 1.00 59.47 93 GLY A CA 1
ATOM 750 C C . GLY A 1 93 ? -10.573 3.025 -16.070 1.00 59.47 93 GLY A C 1
ATOM 751 O O . GLY A 1 93 ? -9.581 3.738 -16.170 1.00 59.47 93 GLY A O 1
ATOM 752 N N . LYS A 1 94 ? -10.941 2.450 -14.928 1.00 74.12 94 LYS A N 1
ATOM 753 C CA . LYS A 1 94 ? -10.069 2.329 -13.759 1.00 74.12 94 LYS A CA 1
ATOM 754 C C . LYS A 1 94 ? -8.833 1.520 -14.151 1.00 74.12 94 LYS A C 1
ATOM 756 O O . LYS A 1 94 ? -8.958 0.371 -14.569 1.00 74.12 94 LYS A O 1
ATOM 761 N N . VAL A 1 95 ? -7.649 2.121 -14.056 1.00 83.25 95 VAL A N 1
ATOM 762 C CA . VAL A 1 95 ? -6.386 1.477 -14.441 1.00 83.25 95 VAL A CA 1
ATOM 763 C C . VAL A 1 95 ? -5.473 1.344 -13.230 1.00 83.25 95 VAL A C 1
ATOM 765 O O . VAL A 1 95 ? -5.286 2.289 -12.471 1.00 83.25 95 VAL A O 1
ATOM 768 N N . PHE A 1 96 ? -4.857 0.178 -13.076 1.00 86.50 96 PHE A N 1
ATOM 769 C CA . PHE A 1 96 ? -3.873 -0.107 -12.038 1.00 86.50 96 PHE A CA 1
ATOM 770 C C . PHE A 1 96 ? -2.452 0.012 -12.575 1.00 86.50 96 PHE A C 1
ATOM 772 O O . PHE A 1 96 ? -2.189 -0.249 -13.749 1.00 86.50 96 PHE A O 1
ATOM 779 N N . ALA A 1 97 ? -1.512 0.383 -11.712 1.00 86.12 97 ALA A N 1
ATOM 780 C CA . ALA A 1 97 ? -0.110 0.465 -12.097 1.00 86.12 97 ALA A CA 1
ATOM 781 C C . ALA A 1 97 ? 0.467 -0.904 -12.500 1.00 86.12 97 ALA A C 1
ATOM 783 O O . ALA A 1 97 ? 0.009 -1.959 -12.054 1.00 86.12 97 ALA A O 1
ATOM 784 N N . SER A 1 98 ? 1.508 -0.887 -13.333 1.00 82.31 98 SER A N 1
ATOM 785 C CA . SER A 1 98 ? 2.115 -2.095 -13.894 1.00 82.31 98 SER A CA 1
ATOM 786 C C . SER A 1 98 ? 2.688 -3.045 -12.820 1.00 82.31 98 SER A C 1
ATOM 788 O O . SER A 1 98 ? 2.663 -4.269 -12.986 1.00 82.31 98 SER A O 1
ATOM 790 N N . GLY A 1 99 ? 3.147 -2.500 -11.693 1.00 86.25 99 GLY A N 1
ATOM 791 C CA . GLY A 1 99 ? 3.660 -3.238 -10.539 1.00 86.25 99 GLY A CA 1
ATOM 792 C C . GLY A 1 99 ? 2.627 -3.557 -9.453 1.00 86.25 99 GLY A C 1
ATOM 793 O O . GLY A 1 99 ? 2.987 -4.217 -8.478 1.00 86.25 99 GLY A O 1
ATOM 794 N N . ALA A 1 100 ? 1.367 -3.126 -9.592 1.00 89.38 100 ALA A N 1
ATOM 795 C CA . ALA A 1 100 ? 0.333 -3.348 -8.577 1.00 89.38 100 ALA A CA 1
ATOM 796 C C . ALA A 1 100 ? 0.076 -4.845 -8.356 1.00 89.38 100 ALA A C 1
ATOM 798 O O . ALA A 1 100 ? 0.163 -5.338 -7.237 1.00 89.38 100 ALA A O 1
ATOM 799 N N . GLU A 1 101 ? -0.146 -5.592 -9.441 1.00 89.12 101 GLU A N 1
ATOM 800 C CA . GLU A 1 101 ? -0.412 -7.034 -9.394 1.00 89.12 101 GLU A CA 1
ATOM 801 C C . GLU A 1 101 ? 0.747 -7.832 -8.782 1.00 89.12 101 GLU A C 1
ATOM 803 O O . GLU A 1 101 ? 0.534 -8.747 -7.988 1.00 89.12 101 GLU A O 1
ATOM 808 N N . SER A 1 102 ? 1.990 -7.502 -9.147 1.00 89.56 102 SER A N 1
ATOM 809 C CA . SER A 1 102 ? 3.163 -8.215 -8.640 1.00 89.56 102 SER A CA 1
ATOM 810 C C . SER A 1 102 ? 3.392 -7.940 -7.159 1.00 89.56 102 SER A C 1
ATOM 812 O O . SER A 1 102 ? 3.759 -8.859 -6.427 1.00 89.56 102 SER A O 1
ATOM 814 N N . PHE A 1 103 ? 3.147 -6.709 -6.703 1.00 91.81 103 PHE A N 1
ATOM 815 C CA . PHE A 1 103 ? 3.224 -6.389 -5.283 1.00 91.81 103 PHE A CA 1
ATOM 816 C C . PHE A 1 103 ? 2.054 -6.991 -4.494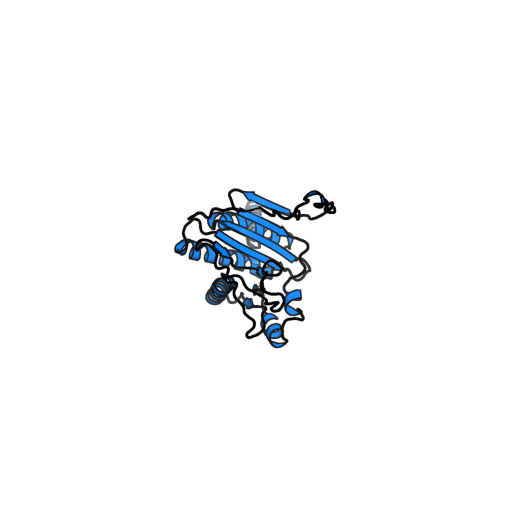 1.00 91.81 103 PHE A C 1
ATOM 818 O O . PHE A 1 103 ? 2.270 -7.530 -3.414 1.00 91.81 103 PHE A O 1
ATOM 825 N N . PHE A 1 104 ? 0.841 -6.998 -5.049 1.00 92.44 104 PHE A N 1
ATOM 826 C CA . PHE A 1 104 ? -0.317 -7.658 -4.443 1.00 92.44 104 PHE A CA 1
ATOM 827 C C . PHE A 1 104 ? -0.058 -9.151 -4.206 1.00 92.44 104 PHE A C 1
ATOM 829 O O . PHE A 1 104 ? -0.192 -9.628 -3.082 1.00 92.44 104 PHE A O 1
ATOM 836 N N . LYS A 1 105 ? 0.418 -9.875 -5.229 1.00 91.06 105 LYS A N 1
ATOM 837 C CA . LYS A 1 105 ? 0.813 -11.290 -5.091 1.00 91.06 105 LYS A CA 1
ATOM 838 C C . LYS A 1 105 ? 1.904 -11.475 -4.039 1.00 91.06 105 LYS A C 1
ATOM 840 O O . LYS A 1 105 ? 1.791 -12.355 -3.196 1.00 91.06 105 LYS A O 1
ATOM 845 N N . TYR A 1 106 ? 2.908 -10.597 -4.031 1.00 91.62 106 TYR A N 1
ATOM 846 C CA . TYR A 1 106 ? 3.961 -10.623 -3.016 1.00 91.62 106 TYR A CA 1
ATOM 847 C C . TYR A 1 106 ? 3.414 -10.478 -1.586 1.00 91.62 106 TYR A C 1
ATOM 849 O O . TYR A 1 106 ? 3.875 -11.172 -0.681 1.00 91.62 106 TYR A O 1
ATOM 857 N N . LEU A 1 107 ? 2.418 -9.611 -1.368 1.00 91.19 107 LEU A N 1
ATOM 858 C CA . LEU A 1 107 ? 1.772 -9.470 -0.061 1.00 91.19 107 LEU A CA 1
ATOM 859 C C . LEU A 1 107 ? 1.031 -10.745 0.348 1.00 91.19 107 LEU A C 1
ATOM 861 O O . LEU A 1 107 ? 1.191 -11.182 1.488 1.00 91.19 107 LEU A O 1
ATOM 865 N N . LEU A 1 108 ? 0.278 -11.363 -0.567 1.00 88.81 108 LEU A N 1
ATOM 866 C CA . LEU A 1 108 ? -0.434 -12.617 -0.295 1.00 88.81 108 LEU A CA 1
ATOM 867 C C . LEU A 1 108 ? 0.529 -13.769 0.033 1.00 88.81 108 LEU A C 1
ATOM 869 O O . LEU A 1 108 ? 0.288 -14.531 0.970 1.00 88.81 108 LEU A O 1
ATOM 873 N N . ASP A 1 109 ? 1.658 -13.845 -0.672 1.00 88.06 109 ASP A N 1
ATOM 874 C CA . ASP A 1 109 ? 2.676 -14.882 -0.471 1.00 88.06 109 ASP A CA 1
ATOM 875 C C . ASP A 1 109 ? 3.493 -14.677 0.817 1.00 88.06 109 ASP A C 1
ATOM 877 O O . ASP A 1 109 ? 4.096 -15.619 1.335 1.00 88.06 109 ASP A O 1
ATOM 881 N N . SER A 1 110 ? 3.501 -13.464 1.382 1.00 80.31 110 SER A N 1
ATOM 882 C CA . SER A 1 110 ? 4.297 -13.125 2.570 1.00 80.31 110 SER A CA 1
ATOM 883 C C . SER A 1 110 ? 3.858 -13.842 3.859 1.00 80.31 110 SER A C 1
ATOM 885 O O . SER A 1 110 ? 4.558 -13.772 4.870 1.00 80.31 110 SER A O 1
ATOM 887 N N . SER A 1 111 ? 2.735 -14.576 3.841 1.00 62.59 111 SER A N 1
ATOM 888 C CA . SER A 1 111 ? 2.215 -15.436 4.924 1.00 62.59 111 SER A CA 1
ATOM 889 C C . SER A 1 111 ? 1.879 -14.737 6.254 1.00 62.59 111 SER A C 1
ATOM 891 O O . SER A 1 111 ? 1.576 -15.397 7.254 1.00 62.59 111 SER A O 1
ATOM 893 N N . LYS A 1 112 ? 1.874 -13.399 6.292 1.00 78.19 112 LYS A N 1
ATOM 894 C CA . LYS A 1 112 ? 1.498 -12.636 7.488 1.00 78.19 112 LYS A CA 1
ATOM 895 C C . LYS A 1 112 ? -0.025 -12.608 7.632 1.00 78.19 112 LYS A C 1
ATOM 897 O O . LYS A 1 112 ? -0.698 -11.833 6.964 1.00 78.19 112 LYS A O 1
ATOM 902 N N . LYS A 1 113 ? -0.559 -13.427 8.549 1.00 76.69 113 LYS A N 1
ATOM 903 C CA . LYS A 1 113 ? -2.007 -13.566 8.840 1.00 76.69 113 LYS A CA 1
ATOM 904 C C . LYS A 1 113 ? -2.729 -12.250 9.160 1.00 76.69 113 LYS A C 1
ATOM 906 O O . LYS A 1 113 ? -3.949 -12.189 9.076 1.00 76.69 113 LYS A O 1
ATOM 911 N N . GLU A 1 114 ? -1.984 -11.231 9.568 1.00 86.69 114 GLU A N 1
ATOM 912 C CA . GLU A 1 114 ? -2.502 -9.905 9.903 1.00 86.69 114 GLU A CA 1
ATOM 913 C C . GLU A 1 114 ? -2.847 -9.071 8.663 1.00 86.69 114 GLU A C 1
ATOM 915 O O . GLU A 1 114 ? -3.577 -8.094 8.782 1.00 86.69 114 GLU A O 1
ATOM 920 N N . ILE A 1 115 ? -2.360 -9.444 7.475 1.00 91.06 115 ILE A N 1
ATOM 921 C CA . ILE A 1 115 ? -2.603 -8.711 6.231 1.00 91.06 115 ILE A CA 1
ATOM 922 C C . ILE A 1 115 ? -3.814 -9.302 5.522 1.00 91.06 115 ILE A C 1
ATOM 924 O O . ILE A 1 115 ? -3.819 -10.465 5.122 1.00 91.06 115 ILE A O 1
ATOM 928 N N . LYS A 1 116 ? -4.824 -8.462 5.330 1.00 92.81 116 LYS A N 1
ATOM 929 C CA . LYS A 1 116 ? -6.011 -8.730 4.526 1.00 92.81 116 LYS A CA 1
ATOM 930 C C . LYS A 1 116 ? -6.000 -7.737 3.373 1.00 92.81 116 LYS A C 1
ATOM 932 O O . LYS A 1 116 ? -6.437 -6.596 3.528 1.00 92.81 116 LYS A O 1
ATOM 937 N N . ALA A 1 117 ? -5.400 -8.158 2.264 1.00 93.50 117 ALA A N 1
ATOM 938 C CA . ALA A 1 117 ? -5.244 -7.333 1.079 1.00 93.50 117 ALA A CA 1
ATOM 939 C C . ALA A 1 117 ? -6.323 -7.645 0.046 1.00 93.50 117 ALA A C 1
ATOM 941 O O . ALA A 1 117 ? -6.576 -8.814 -0.233 1.00 93.50 117 ALA A O 1
ATOM 942 N N . ASP A 1 118 ? -6.885 -6.599 -0.552 1.00 94.38 118 ASP A N 1
ATOM 943 C CA . ASP A 1 118 ? -7.859 -6.712 -1.636 1.00 94.38 118 ASP A CA 1
ATOM 944 C C . ASP A 1 118 ? -7.686 -5.587 -2.678 1.00 94.38 118 ASP A C 1
ATOM 946 O O . ASP A 1 118 ? -6.893 -4.657 -2.486 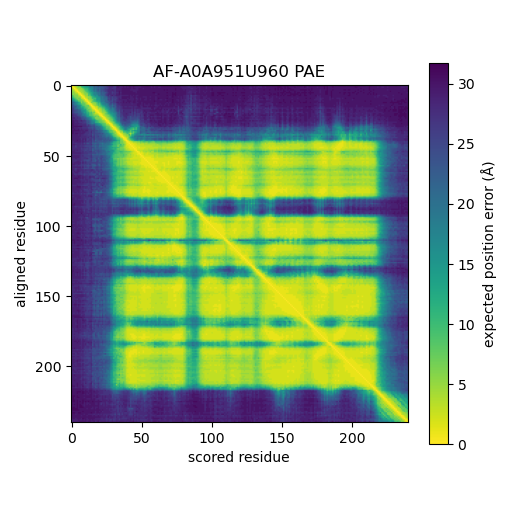1.00 94.38 118 ASP A O 1
ATOM 950 N N . ILE A 1 119 ? -8.393 -5.680 -3.803 1.00 91.62 119 ILE A N 1
ATOM 951 C CA . ILE A 1 119 ? -8.321 -4.755 -4.937 1.00 91.62 119 ILE A CA 1
ATOM 952 C C . ILE A 1 119 ? -9.693 -4.109 -5.161 1.00 91.62 119 ILE A C 1
ATOM 954 O O . ILE A 1 119 ? -10.701 -4.778 -5.352 1.00 91.62 119 ILE A O 1
ATOM 958 N N . CYS A 1 120 ? -9.737 -2.779 -5.213 1.00 91.06 120 CYS A N 1
ATOM 959 C CA . CYS A 1 120 ? -10.971 -2.021 -5.416 1.00 91.06 120 CYS A CA 1
ATOM 960 C C . CYS A 1 120 ? -11.357 -1.930 -6.901 1.00 91.06 120 CYS A C 1
ATOM 962 O O . CYS A 1 120 ? -11.246 -0.868 -7.523 1.00 91.06 120 CYS A O 1
ATOM 964 N N . VAL A 1 121 ? -11.815 -3.040 -7.482 1.00 89.00 121 VAL A N 1
ATOM 965 C CA . VAL A 1 121 ? -12.283 -3.112 -8.874 1.00 89.00 121 VAL A CA 1
ATOM 966 C C . VAL A 1 121 ? -13.387 -4.152 -9.035 1.00 89.00 121 VAL A C 1
ATOM 968 O O . VAL A 1 121 ? -13.388 -5.155 -8.334 1.00 89.00 121 VAL A O 1
ATOM 971 N N . ASN A 1 122 ? -14.321 -3.928 -9.963 1.00 86.25 122 ASN A N 1
ATOM 972 C CA . ASN A 1 122 ? -15.326 -4.935 -10.295 1.00 86.25 122 ASN A CA 1
ATOM 973 C C . ASN A 1 122 ? -14.736 -6.071 -11.139 1.00 86.25 122 ASN A C 1
ATOM 975 O O . ASN A 1 122 ? -13.772 -5.890 -11.893 1.00 86.25 122 ASN A O 1
ATOM 979 N N . ASP A 1 123 ? -15.377 -7.233 -11.058 1.00 80.69 123 ASP A N 1
ATOM 980 C CA . ASP A 1 123 ? -15.033 -8.395 -11.867 1.00 80.69 123 ASP A CA 1
ATOM 981 C C . ASP A 1 123 ? -15.035 -8.060 -13.362 1.00 80.69 123 ASP A C 1
ATOM 983 O O . ASP A 1 123 ? -15.977 -7.479 -13.900 1.00 80.69 123 ASP A O 1
ATOM 987 N N . GLY A 1 124 ? -13.955 -8.434 -14.049 1.00 80.19 124 GLY A N 1
ATOM 988 C CA . GLY A 1 124 ? -13.782 -8.166 -15.479 1.00 80.19 124 GLY A CA 1
ATOM 989 C C . GLY A 1 124 ? -13.420 -6.717 -15.832 1.00 80.19 124 GLY A C 1
ATOM 990 O O . GLY A 1 124 ? -13.144 -6.438 -16.999 1.00 80.19 124 GLY A O 1
ATOM 991 N N . GLU A 1 125 ? -13.355 -5.806 -14.856 1.00 82.69 125 GLU A N 1
ATOM 992 C CA . GLU A 1 125 ? -12.979 -4.402 -15.074 1.00 82.69 125 GLU A CA 1
ATOM 993 C C . GLU A 1 125 ? -11.512 -4.104 -14.744 1.00 82.69 125 GLU A C 1
ATOM 995 O O . GLU A 1 125 ? -11.036 -3.002 -15.021 1.00 82.69 125 GLU A O 1
ATOM 1000 N N . TYR A 1 126 ? -10.762 -5.075 -14.207 1.00 83.12 126 TYR A N 1
ATOM 1001 C CA . TYR A 1 126 ? -9.333 -4.901 -13.954 1.00 83.12 126 TYR A CA 1
ATOM 1002 C C . TYR A 1 126 ? -8.576 -4.622 -15.254 1.00 83.12 126 TYR A C 1
ATOM 1004 O O . TYR A 1 126 ? -8.486 -5.462 -16.154 1.00 83.12 126 TYR A O 1
ATOM 1012 N N . ARG A 1 127 ? -7.977 -3.433 -15.330 1.00 81.00 127 ARG A N 1
ATOM 1013 C CA . ARG A 1 127 ? -7.098 -3.029 -16.425 1.00 81.00 127 ARG A CA 1
ATOM 1014 C C . ARG A 1 127 ? -5.749 -2.629 -15.868 1.00 81.00 127 ARG A C 1
ATOM 1016 O O . ARG A 1 127 ? -5.643 -1.769 -14.997 1.00 81.00 127 ARG A O 1
ATOM 1023 N N . LYS A 1 128 ? -4.704 -3.242 -16.407 1.00 80.94 128 LYS A N 1
ATOM 1024 C CA . LYS A 1 128 ? -3.323 -2.883 -16.110 1.00 80.94 128 LYS A CA 1
ATOM 1025 C C . LYS A 1 128 ? -2.892 -1.735 -17.009 1.00 80.94 128 LYS A C 1
ATOM 1027 O O . LYS A 1 128 ? -3.163 -1.751 -18.210 1.00 80.94 128 LYS A O 1
ATOM 1032 N N . SER A 1 129 ? -2.182 -0.771 -16.443 1.00 75.06 129 SER A N 1
ATOM 1033 C CA . SER A 1 129 ? -1.515 0.248 -17.228 1.00 75.06 129 SER A CA 1
ATOM 1034 C C . SER A 1 129 ? -0.425 -0.404 -18.061 1.00 75.06 129 SER A C 1
ATOM 1036 O O . SER A 1 129 ? 0.517 -0.996 -17.529 1.00 75.06 129 SER A O 1
ATOM 1038 N N . ALA A 1 130 ? -0.565 -0.291 -19.375 1.00 60.09 130 ALA A N 1
ATOM 1039 C CA . ALA A 1 130 ? 0.514 -0.541 -20.307 1.00 60.09 130 ALA A CA 1
ATOM 1040 C C . ALA A 1 130 ? 1.154 0.806 -20.647 1.00 60.09 130 ALA A C 1
ATOM 1042 O O . ALA A 1 130 ? 0.908 1.380 -21.708 1.00 60.09 130 ALA A O 1
ATOM 1043 N N . LEU A 1 131 ? 1.970 1.341 -19.739 1.00 55.75 131 LEU A N 1
ATOM 1044 C CA . LEU A 1 131 ? 2.912 2.383 -20.127 1.00 55.75 131 LEU A CA 1
ATOM 1045 C C . LEU A 1 131 ? 4.006 1.700 -20.956 1.00 55.75 131 LEU A C 1
ATOM 1047 O O . LEU A 1 131 ? 5.028 1.264 -20.439 1.00 55.75 131 LEU A O 1
ATOM 1051 N N . TYR A 1 132 ? 3.772 1.588 -22.267 1.00 47.22 132 TYR A N 1
ATOM 1052 C CA . TYR A 1 132 ? 4.698 1.004 -23.251 1.00 47.22 132 TYR A CA 1
ATOM 1053 C C . TYR A 1 132 ? 6.068 1.717 -23.323 1.00 47.22 132 TYR A C 1
ATOM 1055 O O . TYR A 1 132 ? 6.939 1.300 -24.081 1.00 47.22 132 TYR A O 1
ATOM 1063 N N . SER A 1 133 ? 6.263 2.783 -22.543 1.00 52.16 133 SER A N 1
ATOM 1064 C CA . SER A 1 133 ? 7.494 3.563 -22.429 1.00 52.16 133 SER A CA 1
ATOM 1065 C C . SER A 1 133 ? 8.162 3.473 -21.053 1.00 52.16 133 SER A C 1
ATOM 1067 O O . SER A 1 133 ? 9.107 4.223 -20.812 1.00 52.16 133 SER A O 1
ATOM 1069 N N . GLU A 1 134 ? 7.675 2.641 -20.124 1.00 55.66 134 GLU A N 1
ATOM 1070 C CA . GLU A 1 134 ? 8.359 2.463 -18.840 1.00 55.66 134 GLU A CA 1
ATOM 1071 C C . GLU A 1 134 ? 9.706 1.766 -19.080 1.00 55.66 134 GLU A C 1
ATOM 1073 O O . GLU A 1 134 ? 9.739 0.659 -19.629 1.00 55.66 134 GLU A O 1
ATOM 1078 N N . PRO A 1 135 ? 10.838 2.394 -18.716 1.00 59.16 135 PRO A N 1
ATOM 1079 C CA . PRO A 1 135 ? 12.112 1.701 -18.763 1.00 59.16 135 PRO A CA 1
ATOM 1080 C C . PRO A 1 135 ? 12.039 0.494 -17.822 1.00 59.16 135 PRO A C 1
ATOM 1082 O O . PRO A 1 135 ? 11.425 0.569 -16.763 1.00 59.16 135 PRO A O 1
ATOM 1085 N N . ILE A 1 136 ? 12.705 -0.610 -18.177 1.00 62.78 136 ILE A N 1
ATOM 1086 C CA . ILE A 1 136 ? 12.765 -1.852 -17.369 1.00 62.78 136 ILE A CA 1
ATOM 1087 C C . ILE A 1 136 ? 13.195 -1.574 -15.913 1.00 62.78 136 ILE A C 1
ATOM 1089 O O . ILE A 1 136 ? 12.903 -2.347 -15.003 1.00 62.78 136 ILE A O 1
ATOM 1093 N N . THR A 1 137 ? 13.889 -0.459 -15.691 1.00 70.94 137 THR A N 1
ATOM 1094 C CA . THR A 1 137 ? 14.374 -0.007 -14.392 1.00 70.94 137 THR A CA 1
ATOM 1095 C C . THR A 1 137 ? 13.313 0.669 -13.524 1.00 70.94 137 THR A C 1
ATOM 1097 O O . THR A 1 137 ? 13.563 0.807 -12.333 1.00 70.94 137 THR A O 1
ATOM 1100 N N . LEU A 1 138 ? 12.154 1.076 -14.054 1.00 78.56 138 LEU A N 1
ATOM 1101 C CA . LEU A 1 138 ? 11.096 1.742 -13.292 1.00 78.56 138 LEU A CA 1
ATOM 1102 C C . LEU A 1 138 ? 9.988 0.754 -12.911 1.00 78.56 138 LEU A C 1
ATOM 1104 O O . LEU A 1 138 ? 9.338 0.163 -13.765 1.00 78.56 138 LEU A O 1
ATOM 1108 N N . THR A 1 139 ? 9.734 0.613 -11.611 1.00 84.75 139 THR A N 1
ATOM 1109 C CA . THR A 1 139 ? 8.615 -0.171 -11.071 1.00 84.75 139 THR A CA 1
ATOM 1110 C C . THR A 1 139 ? 7.590 0.748 -10.412 1.00 84.75 139 THR A C 1
ATOM 1112 O O . THR A 1 139 ? 7.826 1.299 -9.335 1.00 84.75 139 THR A O 1
ATOM 1115 N N . VAL A 1 140 ? 6.413 0.886 -11.023 1.00 85.81 140 VAL A N 1
ATOM 1116 C CA . VAL A 1 140 ? 5.296 1.645 -10.442 1.00 85.81 140 VAL A CA 1
ATOM 1117 C C . VAL A 1 140 ? 4.358 0.683 -9.716 1.00 85.81 140 VAL A C 1
ATOM 1119 O O . VAL A 1 140 ? 3.643 -0.089 -10.348 1.00 85.81 140 VAL A O 1
ATOM 1122 N N . ILE A 1 141 ? 4.352 0.720 -8.383 1.00 88.12 141 ILE A N 1
ATOM 1123 C CA . ILE A 1 141 ? 3.471 -0.115 -7.549 1.00 88.12 141 ILE A CA 1
ATOM 1124 C C . ILE A 1 141 ? 2.034 0.430 -7.570 1.00 88.12 141 ILE A C 1
ATOM 1126 O O . ILE A 1 141 ? 1.082 -0.343 -7.579 1.00 88.12 141 ILE A O 1
ATOM 1130 N N . GLY A 1 142 ? 1.878 1.755 -7.654 1.00 89.12 142 GLY A N 1
ATOM 1131 C CA . GLY A 1 142 ? 0.580 2.432 -7.685 1.00 89.12 142 GLY A CA 1
ATOM 1132 C C . GLY A 1 142 ? 0.154 2.963 -6.319 1.00 89.12 142 GLY A C 1
ATOM 1133 O O . GLY A 1 142 ? 1.006 3.261 -5.479 1.00 89.12 142 GLY A O 1
ATOM 1134 N N . THR A 1 143 ? -1.158 3.110 -6.133 1.00 92.75 143 THR A N 1
ATOM 1135 C CA . THR A 1 143 ? -1.758 3.649 -4.909 1.00 92.75 143 THR A CA 1
ATOM 1136 C C . THR A 1 143 ? -2.280 2.520 -4.033 1.00 92.75 143 THR A C 1
ATOM 1138 O O . THR A 1 143 ? -3.030 1.656 -4.491 1.00 92.75 143 THR A O 1
ATOM 1141 N N . ILE A 1 144 ? -1.885 2.544 -2.764 1.00 95.69 144 ILE A N 1
ATOM 1142 C CA . ILE A 1 144 ? -2.291 1.566 -1.761 1.00 95.69 144 ILE A CA 1
ATOM 1143 C C . ILE A 1 144 ? -2.850 2.312 -0.560 1.00 95.69 144 ILE A C 1
ATOM 1145 O O . ILE A 1 144 ? -2.169 3.162 0.012 1.00 95.69 144 ILE A O 1
ATOM 1149 N N . VAL A 1 145 ? -4.068 1.970 -0.161 1.00 95.88 145 VAL A N 1
ATOM 1150 C CA . VAL A 1 145 ? -4.690 2.460 1.068 1.00 95.88 145 VAL A CA 1
ATOM 1151 C C . VAL A 1 145 ? -4.474 1.422 2.158 1.00 95.88 145 VAL A C 1
ATOM 1153 O O . VAL A 1 145 ? -4.751 0.244 1.952 1.00 95.88 145 VAL A O 1
ATOM 1156 N N . ILE A 1 146 ? -3.951 1.832 3.307 1.00 95.81 146 ILE A N 1
ATOM 1157 C CA . ILE A 1 146 ? -3.602 0.933 4.406 1.00 95.81 146 ILE A CA 1
ATOM 1158 C C . ILE A 1 146 ? -4.124 1.460 5.733 1.00 95.81 146 ILE A C 1
ATOM 1160 O O . ILE A 1 146 ? -4.059 2.658 6.008 1.00 95.81 146 ILE A O 1
ATOM 1164 N N . SER A 1 147 ? -4.572 0.548 6.593 1.00 93.94 147 SER A N 1
ATOM 1165 C CA . SER A 1 147 ? -4.821 0.887 7.993 1.00 93.94 147 SER A CA 1
ATOM 1166 C C . SER A 1 147 ? -3.503 1.251 8.679 1.00 93.94 147 SER A C 1
ATOM 1168 O O . SER A 1 147 ? -2.483 0.574 8.520 1.00 93.94 147 SER A O 1
ATOM 1170 N N . ALA A 1 148 ? -3.521 2.302 9.492 1.00 92.75 148 ALA A N 1
ATOM 1171 C CA . ALA A 1 148 ? -2.368 2.747 10.261 1.00 92.75 148 ALA A CA 1
ATOM 1172 C C . ALA A 1 148 ? -1.830 1.664 11.218 1.00 92.75 148 ALA A C 1
ATOM 1174 O O . ALA A 1 148 ? -0.625 1.613 11.456 1.00 92.75 148 ALA A O 1
ATOM 1175 N N . ILE A 1 149 ? -2.688 0.743 11.679 1.00 90.44 149 ILE A N 1
ATOM 1176 C CA . ILE A 1 149 ? -2.312 -0.386 12.547 1.00 90.44 149 ILE A CA 1
ATOM 1177 C C . ILE A 1 149 ? -1.295 -1.303 11.856 1.00 90.44 149 ILE A C 1
ATOM 1179 O O . ILE A 1 149 ? -0.317 -1.728 12.467 1.00 90.44 149 ILE A O 1
ATOM 1183 N N . ILE A 1 150 ? -1.505 -1.597 10.572 1.00 92.38 150 ILE A N 1
ATOM 1184 C CA . ILE A 1 150 ? -0.640 -2.507 9.808 1.00 92.38 150 ILE A CA 1
ATOM 1185 C C . ILE A 1 150 ? 0.493 -1.782 9.075 1.00 92.38 150 ILE A C 1
ATOM 1187 O O . ILE A 1 150 ? 1.351 -2.428 8.473 1.00 92.38 150 ILE A O 1
ATOM 1191 N N . ALA A 1 151 ? 0.508 -0.448 9.088 1.00 93.31 151 ALA A N 1
ATOM 1192 C CA . ALA A 1 151 ? 1.474 0.342 8.337 1.00 93.31 151 ALA A CA 1
ATOM 1193 C C . ALA A 1 151 ? 2.945 -0.003 8.653 1.00 93.31 151 ALA A C 1
ATOM 1195 O O . ALA A 1 151 ? 3.727 -0.068 7.701 1.00 93.31 151 ALA A O 1
ATOM 1196 N N . PRO A 1 152 ? 3.352 -0.312 9.905 1.00 92.50 152 PRO A N 1
ATOM 1197 C CA . PRO A 1 152 ? 4.705 -0.802 10.186 1.00 92.50 152 PRO A CA 1
ATOM 1198 C C . PRO A 1 152 ? 5.031 -2.123 9.476 1.00 92.50 152 PRO A C 1
ATOM 1200 O O . PRO A 1 152 ? 6.126 -2.292 8.952 1.00 92.50 152 PRO A O 1
ATOM 1203 N N . VAL A 1 153 ? 4.066 -3.043 9.401 1.00 93.00 153 VAL A N 1
ATOM 1204 C CA . VAL A 1 153 ? 4.236 -4.337 8.727 1.00 93.00 153 VAL A CA 1
ATOM 1205 C C . VAL A 1 153 ? 4.352 -4.143 7.215 1.00 93.00 153 VAL A C 1
ATOM 1207 O O . VAL A 1 153 ? 5.197 -4.770 6.572 1.00 93.00 153 VAL A O 1
ATOM 1210 N N . ILE A 1 154 ? 3.526 -3.257 6.652 1.00 94.62 154 ILE A N 1
ATOM 1211 C CA . ILE A 1 154 ? 3.543 -2.916 5.227 1.00 94.62 154 ILE A CA 1
ATOM 1212 C C . ILE A 1 154 ? 4.830 -2.193 4.841 1.00 94.62 154 ILE A C 1
ATOM 1214 O O . ILE A 1 154 ? 5.394 -2.512 3.797 1.00 94.62 154 ILE A O 1
ATOM 1218 N N . LYS A 1 155 ? 5.340 -1.291 5.690 1.00 94.19 155 LYS A N 1
ATOM 1219 C CA . LYS A 1 155 ? 6.655 -0.658 5.519 1.00 94.19 155 LYS A CA 1
ATOM 1220 C C . LYS A 1 155 ? 7.716 -1.717 5.239 1.00 94.19 155 LYS A C 1
ATOM 1222 O O . LYS A 1 155 ? 8.372 -1.659 4.203 1.00 94.19 155 LYS A O 1
ATOM 1227 N N . ASP A 1 156 ? 7.850 -2.698 6.126 1.00 93.06 156 ASP A N 1
ATOM 1228 C CA . ASP A 1 156 ? 8.886 -3.725 6.003 1.00 93.06 156 ASP A CA 1
ATOM 1229 C C . ASP A 1 156 ? 8.704 -4.562 4.730 1.00 93.06 156 ASP A C 1
ATOM 1231 O O . ASP A 1 156 ? 9.670 -4.818 4.013 1.00 93.06 156 ASP A O 1
ATOM 1235 N N . LEU A 1 157 ? 7.461 -4.902 4.376 1.00 94.38 157 LEU A N 1
ATOM 1236 C CA . LEU A 1 157 ? 7.169 -5.650 3.151 1.00 94.38 157 LEU A CA 1
ATOM 1237 C C . LEU A 1 157 ? 7.465 -4.863 1.873 1.00 94.38 157 LEU A C 1
ATOM 1239 O O . LEU A 1 157 ? 7.944 -5.452 0.905 1.00 94.38 157 LEU A O 1
ATOM 1243 N N . ILE A 1 158 ? 7.226 -3.550 1.858 1.00 93.94 158 ILE A N 1
ATOM 1244 C CA . ILE A 1 158 ? 7.615 -2.684 0.738 1.00 93.94 158 ILE A CA 1
ATOM 1245 C C . ILE A 1 158 ? 9.135 -2.683 0.592 1.00 93.94 158 ILE A C 1
ATOM 1247 O O . ILE A 1 158 ? 9.645 -2.844 -0.516 1.00 93.94 158 ILE A O 1
ATOM 1251 N N . LEU A 1 159 ? 9.872 -2.535 1.696 1.00 93.19 159 LEU A N 1
ATOM 1252 C CA . LEU A 1 159 ? 11.335 -2.542 1.669 1.00 93.19 159 LEU A CA 1
ATOM 1253 C C . LEU A 1 159 ? 11.884 -3.880 1.171 1.00 93.19 159 LEU A C 1
ATOM 1255 O O . LEU A 1 159 ? 12.780 -3.900 0.326 1.00 93.19 159 LEU A O 1
ATOM 1259 N N . ASP A 1 160 ? 11.326 -4.990 1.643 1.00 93.12 160 ASP A N 1
ATOM 1260 C CA . ASP A 1 160 ? 11.726 -6.325 1.203 1.00 93.12 160 ASP A CA 1
ATOM 1261 C C . ASP A 1 160 ? 11.400 -6.555 -0.275 1.00 93.12 160 ASP A C 1
ATOM 1263 O O . ASP A 1 160 ? 12.243 -7.053 -1.026 1.00 93.12 160 ASP A O 1
ATOM 1267 N N . TYR A 1 161 ? 10.233 -6.100 -0.737 1.00 91.88 161 TYR A N 1
ATOM 1268 C CA . TYR A 1 161 ? 9.871 -6.144 -2.150 1.00 91.88 161 TYR A CA 1
ATOM 1269 C C . TYR A 1 161 ? 10.830 -5.318 -3.015 1.00 91.88 161 TYR A C 1
ATOM 1271 O O . TYR A 1 161 ? 11.273 -5.782 -4.070 1.00 91.88 161 TYR A O 1
ATOM 1279 N N . ILE A 1 162 ? 11.204 -4.114 -2.571 1.00 90.19 162 ILE A N 1
ATOM 1280 C CA . ILE A 1 162 ? 12.184 -3.265 -3.262 1.00 90.19 162 ILE A CA 1
ATOM 1281 C C . ILE A 1 162 ? 13.538 -3.977 -3.346 1.00 90.19 162 ILE A C 1
ATOM 1283 O O . ILE A 1 162 ? 14.134 -4.022 -4.422 1.00 90.19 162 ILE A O 1
ATOM 1287 N N . ARG A 1 163 ? 14.017 -4.593 -2.258 1.00 89.62 163 ARG A N 1
ATOM 1288 C CA . ARG A 1 163 ? 15.282 -5.355 -2.245 1.00 89.62 163 ARG A CA 1
ATOM 1289 C C . ARG A 1 163 ? 15.239 -6.547 -3.203 1.00 89.62 163 ARG A C 1
ATOM 1291 O O . ARG A 1 163 ? 16.174 -6.742 -3.981 1.00 89.62 163 ARG A O 1
ATOM 1298 N N . ALA A 1 164 ? 14.143 -7.305 -3.192 1.00 87.44 164 ALA A N 1
ATOM 1299 C CA . ALA A 1 164 ? 13.950 -8.467 -4.057 1.00 87.44 164 ALA A CA 1
ATOM 1300 C C . ALA A 1 164 ? 13.869 -8.097 -5.549 1.00 87.44 164 ALA A C 1
ATOM 1302 O O . ALA A 1 164 ? 14.237 -8.898 -6.412 1.00 87.44 164 ALA A O 1
ATOM 1303 N N . ASN A 1 165 ? 13.380 -6.898 -5.873 1.00 82.88 165 ASN A N 1
ATOM 130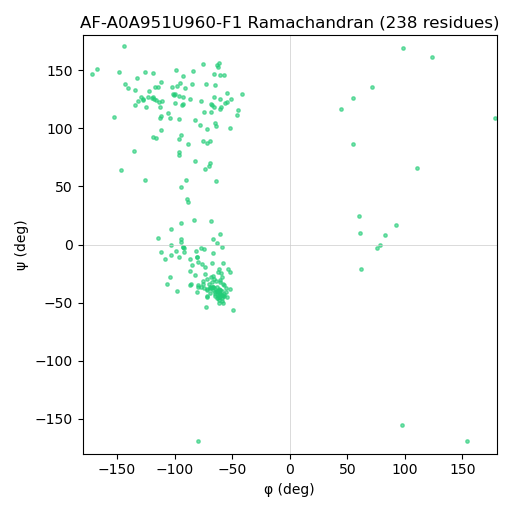4 C CA . ASN A 1 165 ? 13.332 -6.396 -7.246 1.00 82.88 165 ASN A CA 1
ATOM 1305 C C . ASN A 1 165 ? 14.632 -5.706 -7.673 1.00 82.88 165 ASN A C 1
ATOM 1307 O O . ASN A 1 165 ? 15.054 -5.902 -8.808 1.00 82.88 165 ASN A O 1
ATOM 1311 N N . ARG A 1 166 ? 15.343 -5.013 -6.773 1.00 80.00 166 ARG A N 1
ATOM 1312 C CA . ARG A 1 166 ? 16.692 -4.470 -7.029 1.00 80.00 166 ARG A CA 1
ATOM 1313 C C . ARG A 1 166 ? 17.663 -5.565 -7.474 1.00 80.00 166 ARG A C 1
ATOM 1315 O O . ARG A 1 166 ? 18.441 -5.364 -8.402 1.00 80.00 166 ARG A O 1
ATOM 1322 N N . ALA A 1 167 ? 17.585 -6.745 -6.856 1.00 71.56 167 ALA A N 1
ATOM 1323 C CA . ALA A 1 167 ? 18.392 -7.904 -7.246 1.00 71.56 167 ALA A CA 1
ATOM 1324 C C . ALA A 1 167 ? 18.150 -8.358 -8.701 1.00 71.56 167 ALA A C 1
ATOM 1326 O O . ALA A 1 167 ? 19.029 -8.969 -9.302 1.00 71.56 167 ALA A O 1
ATOM 1327 N N . ARG A 1 168 ? 16.974 -8.053 -9.267 1.00 70.50 168 ARG A N 1
ATOM 1328 C CA . ARG A 1 168 ? 16.568 -8.426 -10.630 1.00 70.50 168 ARG A CA 1
ATOM 1329 C C . ARG A 1 168 ? 16.769 -7.298 -11.648 1.00 70.50 168 ARG A C 1
ATOM 1331 O O . ARG A 1 168 ? 17.195 -7.572 -12.762 1.00 70.50 168 ARG A O 1
ATOM 1338 N N . ALA A 1 169 ? 16.469 -6.055 -11.270 1.00 70.88 169 ALA A N 1
ATOM 1339 C CA . ALA A 1 169 ? 16.445 -4.889 -12.159 1.00 70.88 169 ALA A CA 1
ATOM 1340 C C . ALA A 1 169 ? 17.738 -4.048 -12.142 1.00 70.88 169 ALA A C 1
ATOM 1342 O O . ALA A 1 169 ? 17.918 -3.185 -12.997 1.00 70.88 169 ALA A O 1
ATOM 1343 N N . GLY A 1 170 ? 18.650 -4.300 -11.196 1.00 72.38 170 GLY A N 1
ATOM 1344 C CA . GLY A 1 170 ? 19.899 -3.554 -11.042 1.00 72.38 170 GLY A CA 1
ATOM 1345 C C . GLY A 1 170 ? 19.831 -2.460 -9.972 1.00 72.38 170 GLY A C 1
ATOM 1346 O O . GLY A 1 170 ? 18.777 -2.146 -9.423 1.00 72.38 170 GLY A O 1
ATOM 1347 N N . LYS A 1 171 ? 20.996 -1.895 -9.632 1.00 68.88 171 LYS A N 1
ATOM 1348 C CA . LYS A 1 171 ? 21.170 -0.968 -8.496 1.00 68.88 171 LYS A CA 1
ATOM 1349 C C . LYS A 1 171 ? 20.389 0.344 -8.653 1.00 68.88 171 LYS A C 1
ATOM 1351 O O . LYS A 1 171 ? 19.910 0.879 -7.656 1.00 68.88 171 LYS A O 1
ATOM 1356 N N . ASP A 1 172 ? 20.214 0.792 -9.892 1.00 72.56 172 ASP A N 1
ATOM 1357 C CA . ASP A 1 172 ? 19.553 2.054 -10.240 1.00 72.56 172 ASP A CA 1
ATOM 1358 C C . ASP A 1 172 ? 18.057 1.871 -10.545 1.00 72.56 172 ASP A C 1
ATOM 1360 O O . ASP A 1 172 ? 17.437 2.719 -11.178 1.00 72.56 172 ASP A O 1
ATOM 1364 N N . SER A 1 173 ? 17.458 0.756 -10.109 1.00 84.12 173 SER A N 1
ATOM 1365 C CA . SER A 1 173 ? 16.018 0.549 -10.239 1.00 84.12 173 SER A CA 1
ATOM 1366 C C . SER A 1 173 ? 15.258 1.637 -9.476 1.00 84.12 173 SER A C 1
ATOM 1368 O O . SER A 1 173 ? 15.477 1.817 -8.270 1.00 84.12 173 SER A O 1
ATOM 1370 N N . GLU A 1 174 ? 14.359 2.322 -10.164 1.00 87.56 174 GLU A N 1
ATOM 1371 C CA . GLU A 1 174 ? 13.474 3.338 -9.621 1.00 87.56 174 GLU A CA 1
ATOM 1372 C C . GLU A 1 174 ? 12.141 2.719 -9.213 1.00 87.56 174 GLU A C 1
ATOM 1374 O O . GLU A 1 174 ? 11.625 1.807 -9.862 1.00 87.56 174 GLU A O 1
ATOM 1379 N N . PHE A 1 175 ? 11.557 3.236 -8.139 1.00 88.56 175 PHE A N 1
ATOM 1380 C CA . PHE A 1 175 ? 10.229 2.840 -7.699 1.00 88.56 175 PHE A CA 1
ATOM 1381 C C . PHE A 1 175 ? 9.343 4.058 -7.548 1.00 88.56 175 PHE A C 1
ATOM 1383 O O . PHE A 1 175 ? 9.805 5.133 -7.167 1.00 88.56 175 PHE A O 1
ATOM 1390 N N . ARG A 1 176 ? 8.051 3.857 -7.799 1.00 90.06 176 ARG A N 1
ATOM 1391 C CA . ARG A 1 176 ? 7.004 4.813 -7.458 1.00 90.06 176 ARG A CA 1
ATOM 1392 C C . ARG A 1 176 ? 5.887 4.114 -6.701 1.00 90.06 176 ARG A C 1
ATOM 1394 O O . ARG A 1 176 ? 5.335 3.121 -7.177 1.00 90.06 176 ARG A O 1
ATOM 1401 N N . ILE A 1 177 ? 5.550 4.651 -5.537 1.00 92.00 177 ILE A N 1
ATOM 1402 C CA . ILE A 1 177 ? 4.481 4.157 -4.675 1.00 92.00 177 ILE A CA 1
ATOM 1403 C C . ILE A 1 177 ? 3.767 5.334 -4.017 1.00 92.00 177 ILE A C 1
ATOM 1405 O O . ILE A 1 177 ? 4.408 6.279 -3.557 1.00 92.00 177 ILE A O 1
ATOM 1409 N N . THR A 1 178 ? 2.443 5.258 -3.960 1.00 94.00 178 THR A N 1
ATOM 1410 C CA . THR A 1 178 ? 1.610 6.167 -3.178 1.00 94.00 178 THR A CA 1
ATOM 1411 C C . THR A 1 178 ? 0.955 5.364 -2.064 1.00 94.00 178 THR A C 1
ATOM 1413 O O . THR A 1 178 ? 0.267 4.381 -2.326 1.00 94.00 178 THR A O 1
ATOM 1416 N N . LEU A 1 179 ? 1.178 5.772 -0.818 1.00 95.44 179 LEU A N 1
ATOM 1417 C CA . LEU A 1 179 ? 0.589 5.153 0.366 1.00 95.44 179 LEU A CA 1
ATOM 1418 C C . LEU A 1 179 ? -0.418 6.106 0.986 1.00 95.44 179 LEU A C 1
ATOM 1420 O O . LEU A 1 179 ? -0.045 7.208 1.369 1.00 95.44 179 LEU A O 1
ATOM 1424 N N . VAL A 1 180 ? -1.662 5.676 1.141 1.00 95.50 180 VAL A N 1
ATOM 1425 C CA . VAL A 1 180 ? -2.680 6.390 1.911 1.00 95.50 180 VAL A CA 1
ATOM 1426 C C . VAL A 1 180 ? -2.839 5.667 3.242 1.00 95.50 180 VAL A C 1
ATOM 1428 O O . VAL A 1 180 ? -3.336 4.548 3.289 1.00 95.50 180 VAL A O 1
ATOM 1431 N N . ILE A 1 181 ? -2.371 6.279 4.322 1.00 95.25 181 ILE A N 1
ATOM 1432 C CA . ILE A 1 181 ? -2.455 5.743 5.679 1.00 95.25 181 ILE A CA 1
ATOM 1433 C C . ILE A 1 181 ? -3.724 6.283 6.330 1.00 95.25 181 ILE A C 1
ATOM 1435 O O . ILE A 1 181 ? -3.864 7.499 6.465 1.00 95.25 181 ILE A O 1
ATOM 1439 N N . ASP A 1 182 ? -4.607 5.384 6.752 1.00 93.81 182 ASP A N 1
ATOM 1440 C CA . ASP A 1 182 ? -5.895 5.694 7.372 1.00 93.81 182 ASP A CA 1
ATOM 1441 C C . ASP A 1 182 ? -5.961 5.154 8.811 1.00 93.81 182 ASP A C 1
ATOM 1443 O O . ASP A 1 182 ? -5.730 3.970 9.062 1.00 93.81 182 ASP A O 1
ATOM 1447 N N . ASN A 1 183 ? -6.253 6.029 9.772 1.00 86.56 183 ASN A N 1
ATOM 1448 C CA . ASN A 1 183 ? -6.423 5.690 11.188 1.00 86.56 183 ASN A CA 1
ATOM 1449 C C . ASN A 1 183 ? -7.895 5.443 11.574 1.00 86.56 183 ASN A C 1
ATOM 1451 O O . ASN A 1 183 ? -8.188 5.283 12.751 1.00 86.56 183 ASN A O 1
ATOM 1455 N N . GLU A 1 184 ? -8.848 5.509 10.641 1.00 73.62 184 GLU A N 1
ATOM 1456 C CA . GLU A 1 184 ? -10.307 5.433 10.873 1.00 73.62 184 GLU A CA 1
ATOM 1457 C C . GLU A 1 184 ? -10.875 6.575 11.763 1.00 73.62 184 GLU A C 1
ATOM 1459 O O . GLU A 1 184 ? -12.034 6.955 11.638 1.00 73.62 184 GLU A O 1
ATOM 1464 N N . ASN A 1 185 ? -10.043 7.240 12.573 1.00 73.19 185 ASN A N 1
ATOM 1465 C CA . ASN A 1 185 ? -10.340 8.395 13.425 1.00 73.19 185 ASN A CA 1
ATOM 1466 C C . ASN A 1 185 ? -10.288 9.742 12.670 1.00 73.19 185 ASN A C 1
ATOM 1468 O O . ASN A 1 185 ? -10.055 10.793 13.268 1.00 73.19 185 ASN A O 1
ATOM 1472 N N . GLY A 1 186 ? -10.419 9.723 11.340 1.00 76.88 186 GLY A N 1
ATOM 1473 C CA . GLY A 1 186 ? -10.325 10.909 10.478 1.00 76.88 186 GLY A CA 1
ATOM 1474 C C . GLY A 1 186 ? -8.899 11.400 10.193 1.00 76.88 186 GLY A C 1
ATOM 1475 O O . GLY A 1 186 ? -8.721 12.365 9.452 1.00 76.88 186 GLY A O 1
ATOM 1476 N N . PHE A 1 187 ? -7.870 10.740 10.735 1.00 85.25 187 PHE A N 1
ATOM 1477 C CA . PHE A 1 187 ? -6.493 10.958 10.297 1.00 85.25 187 PHE A CA 1
ATOM 1478 C C . PHE A 1 187 ? -6.230 10.125 9.045 1.00 85.25 187 PHE A C 1
ATOM 1480 O O . PHE A 1 187 ? -6.083 8.906 9.125 1.00 85.25 187 PHE A O 1
ATOM 1487 N N . ILE A 1 188 ? -6.144 10.807 7.906 1.00 92.12 188 ILE A N 1
ATOM 1488 C CA . ILE A 1 188 ? -5.737 10.226 6.629 1.00 92.12 188 ILE A CA 1
ATOM 1489 C C . ILE A 1 188 ? -4.523 11.010 6.130 1.00 92.12 188 ILE A C 1
ATOM 1491 O O . ILE A 1 188 ? -4.497 12.246 6.180 1.00 92.12 188 ILE A O 1
ATOM 1495 N N . ARG A 1 189 ? -3.478 10.303 5.700 1.00 92.69 189 ARG A N 1
ATOM 1496 C CA . ARG A 1 189 ? -2.265 10.900 5.126 1.00 92.69 189 ARG A CA 1
ATOM 1497 C C . ARG A 1 189 ? -1.846 10.160 3.879 1.00 92.69 189 ARG A C 1
ATOM 1499 O O . ARG A 1 189 ? -1.738 8.943 3.897 1.00 92.69 189 ARG A O 1
ATOM 1506 N N . GLU A 1 190 ? -1.537 10.903 2.829 1.00 93.69 190 GLU A N 1
ATOM 1507 C CA . GLU A 1 190 ? -0.945 10.342 1.619 1.00 93.69 190 GLU A CA 1
ATOM 1508 C C . GLU A 1 190 ? 0.556 10.614 1.617 1.00 93.69 190 GLU A C 1
ATOM 1510 O O . GLU A 1 190 ? 0.983 11.749 1.812 1.00 93.69 190 GLU A O 1
ATOM 1515 N N . ILE A 1 191 ? 1.349 9.573 1.389 1.00 93.44 191 ILE A N 1
ATOM 1516 C CA . ILE A 1 191 ? 2.789 9.624 1.170 1.00 93.44 191 ILE A CA 1
ATOM 1517 C C . ILE A 1 191 ? 3.025 9.210 -0.279 1.00 93.44 191 ILE A C 1
ATOM 1519 O O . ILE A 1 191 ? 2.873 8.038 -0.625 1.00 93.44 191 ILE A O 1
ATOM 1523 N N . GLN A 1 192 ? 3.417 10.152 -1.127 1.00 92.69 192 GLN A N 1
ATOM 1524 C CA . GLN A 1 192 ? 3.894 9.855 -2.473 1.00 92.69 192 GLN A CA 1
ATOM 1525 C C . GLN A 1 192 ? 5.406 9.710 -2.431 1.00 92.69 192 GLN A C 1
ATOM 1527 O O . GLN A 1 192 ? 6.096 10.594 -1.934 1.00 92.69 192 GLN A O 1
ATOM 1532 N N . CYS A 1 193 ? 5.927 8.600 -2.938 1.00 90.50 193 CYS A N 1
ATOM 1533 C CA . CYS A 1 193 ? 7.347 8.290 -2.911 1.00 90.50 193 CYS A CA 1
ATOM 1534 C C . CYS A 1 193 ? 7.798 7.850 -4.305 1.00 90.50 193 CYS A C 1
ATOM 1536 O O . CYS A 1 193 ? 7.245 6.907 -4.874 1.00 90.50 193 CYS A O 1
ATOM 1538 N N . SER A 1 194 ? 8.794 8.536 -4.863 1.00 89.81 194 SER A N 1
ATOM 1539 C CA . SER A 1 194 ? 9.382 8.228 -6.167 1.00 89.81 194 SER A CA 1
ATOM 1540 C C . SER A 1 194 ? 10.892 8.416 -6.114 1.00 89.81 194 SER A C 1
ATOM 1542 O O . SER A 1 194 ? 11.356 9.435 -5.617 1.00 89.81 194 SER A O 1
ATOM 1544 N N . GLY A 1 195 ? 11.670 7.479 -6.646 1.00 89.06 195 GLY A N 1
ATOM 1545 C CA . GLY A 1 195 ? 13.127 7.617 -6.712 1.00 89.06 195 GLY A CA 1
ATOM 1546 C C . GLY A 1 195 ? 13.860 6.287 -6.755 1.00 89.06 195 GLY A C 1
ATOM 1547 O O . GLY A 1 195 ? 13.249 5.229 -6.931 1.00 89.06 195 GLY A O 1
ATOM 1548 N N . SER A 1 196 ? 15.180 6.333 -6.580 1.00 89.62 196 SER A N 1
ATOM 1549 C CA . SER A 1 196 ? 16.001 5.124 -6.605 1.00 89.62 196 SER A CA 1
ATOM 1550 C C . SER A 1 196 ? 15.675 4.197 -5.432 1.00 89.62 196 SER A C 1
ATOM 1552 O O . SER A 1 196 ? 15.385 4.621 -4.308 1.00 89.62 196 SER A O 1
ATOM 1554 N N . SER A 1 197 ? 15.788 2.894 -5.671 1.00 88.38 197 SER A N 1
ATOM 1555 C CA . SER A 1 197 ? 15.546 1.867 -4.660 1.00 88.38 197 SER A CA 1
ATOM 1556 C C . SER A 1 197 ? 16.332 2.101 -3.365 1.00 88.38 197 SER A C 1
ATOM 1558 O O . SER A 1 197 ? 15.816 1.832 -2.282 1.00 88.38 197 SER A O 1
ATOM 1560 N N . THR A 1 198 ? 17.580 2.573 -3.455 1.00 88.12 198 THR A N 1
ATOM 1561 C CA . THR A 1 198 ? 18.457 2.827 -2.301 1.00 88.12 198 THR A CA 1
ATOM 1562 C C . THR A 1 198 ? 18.002 4.007 -1.461 1.00 88.12 198 THR A C 1
ATOM 1564 O O . THR A 1 198 ? 18.169 4.010 -0.242 1.00 88.12 198 THR A O 1
ATOM 1567 N N . GLU A 1 199 ? 17.428 5.022 -2.095 1.00 88.50 199 GLU A N 1
ATOM 1568 C CA . GLU A 1 199 ? 16.969 6.211 -1.391 1.00 88.50 199 GLU A CA 1
ATOM 1569 C C . GLU A 1 199 ? 15.620 5.983 -0.744 1.00 88.50 199 GLU A C 1
ATOM 1571 O O . GLU A 1 199 ? 15.434 6.348 0.416 1.00 88.50 199 GLU A O 1
ATOM 1576 N N . ILE A 1 200 ? 14.712 5.302 -1.441 1.00 89.75 200 ILE A N 1
ATOM 1577 C CA . ILE A 1 200 ? 13.428 4.907 -0.866 1.00 89.75 200 ILE A CA 1
ATOM 1578 C C . ILE A 1 200 ? 13.664 4.054 0.379 1.00 89.75 200 ILE A C 1
ATOM 1580 O O . ILE A 1 200 ? 13.084 4.332 1.425 1.00 89.75 200 ILE A O 1
ATOM 1584 N N . GLU A 1 201 ? 14.596 3.099 0.322 1.00 90.25 201 GLU A N 1
ATOM 1585 C CA . GLU A 1 201 ? 14.973 2.291 1.485 1.00 90.25 201 GLU A CA 1
ATOM 1586 C C . GLU A 1 201 ? 15.483 3.133 2.668 1.00 90.25 201 GLU A C 1
ATOM 1588 O O . GLU A 1 201 ? 15.219 2.816 3.827 1.00 90.25 201 GLU A O 1
ATOM 1593 N N . LYS A 1 202 ? 16.176 4.240 2.390 1.00 89.69 202 LYS A N 1
ATOM 1594 C CA . LYS A 1 202 ? 16.725 5.139 3.412 1.00 89.69 202 LYS A CA 1
ATOM 1595 C C . LYS A 1 202 ? 15.685 6.093 4.006 1.00 89.69 202 LYS A C 1
ATOM 1597 O O . LYS A 1 202 ? 15.787 6.441 5.187 1.00 89.69 202 LYS A O 1
ATOM 1602 N N . PHE A 1 203 ? 14.751 6.584 3.194 1.00 90.44 203 PHE A N 1
ATOM 1603 C CA . PHE A 1 203 ? 13.880 7.703 3.559 1.00 90.44 203 PHE A CA 1
ATOM 1604 C C . PHE A 1 203 ? 12.439 7.293 3.864 1.00 90.44 203 PHE A C 1
ATOM 1606 O O . PHE A 1 203 ? 11.855 7.876 4.779 1.00 90.44 203 PHE A O 1
ATOM 1613 N N . LEU A 1 204 ? 11.890 6.274 3.193 1.00 91.50 204 LEU A N 1
ATOM 1614 C CA . LEU A 1 204 ? 10.528 5.795 3.446 1.00 91.50 204 LEU A CA 1
ATOM 1615 C C . LEU A 1 204 ? 10.295 5.443 4.926 1.00 91.50 204 LEU A C 1
ATOM 1617 O O . LEU A 1 204 ? 9.302 5.926 5.469 1.00 91.50 204 LEU A O 1
ATOM 1621 N N . PRO A 1 205 ? 11.201 4.723 5.628 1.00 93.44 205 PRO A N 1
ATOM 1622 C CA . PRO A 1 205 ? 10.992 4.405 7.041 1.00 93.44 205 PRO A CA 1
ATOM 1623 C C . PRO A 1 205 ? 10.831 5.652 7.903 1.00 93.44 205 PRO A C 1
ATOM 1625 O O . PRO A 1 205 ? 9.880 5.764 8.663 1.00 93.44 205 PRO A O 1
ATOM 1628 N N . LYS A 1 206 ? 11.706 6.644 7.707 1.00 92.00 206 LYS A N 1
ATOM 1629 C CA . LYS A 1 206 ? 11.705 7.886 8.489 1.00 92.00 206 LYS A CA 1
ATOM 1630 C C . LYS A 1 206 ? 10.422 8.684 8.293 1.00 92.00 206 LYS A C 1
ATOM 1632 O O . LYS A 1 206 ? 9.920 9.284 9.240 1.00 92.00 206 LYS A O 1
ATOM 1637 N N . VAL A 1 207 ? 9.920 8.725 7.059 1.00 92.00 207 VAL A N 1
ATOM 1638 C CA . VAL A 1 207 ? 8.685 9.443 6.736 1.00 92.00 207 VAL A CA 1
ATOM 1639 C C . VAL A 1 207 ? 7.477 8.702 7.298 1.00 92.00 207 VAL A C 1
ATOM 1641 O O . VAL A 1 207 ? 6.645 9.337 7.941 1.00 92.00 207 VAL A O 1
ATOM 1644 N N . MET A 1 208 ? 7.410 7.378 7.140 1.00 92.19 208 MET A N 1
ATOM 1645 C CA . MET A 1 208 ? 6.332 6.571 7.716 1.00 92.19 208 MET A CA 1
ATOM 1646 C C . MET A 1 208 ? 6.309 6.665 9.241 1.00 92.19 208 MET A C 1
ATOM 1648 O O . MET A 1 208 ? 5.259 6.957 9.800 1.00 92.19 208 MET A O 1
ATOM 1652 N N . ASP A 1 209 ? 7.452 6.517 9.914 1.00 91.19 209 ASP A N 1
ATOM 1653 C CA . ASP A 1 209 ? 7.531 6.614 11.374 1.00 91.19 209 ASP A CA 1
ATOM 1654 C C . ASP A 1 209 ? 7.078 8.008 11.852 1.00 91.19 209 ASP A C 1
ATOM 1656 O O . ASP A 1 209 ? 6.327 8.130 12.817 1.00 91.19 209 ASP A O 1
ATOM 1660 N N . LYS A 1 210 ? 7.443 9.080 11.132 1.00 90.06 210 LYS A N 1
ATOM 1661 C CA . LYS A 1 210 ? 6.968 10.442 11.427 1.00 90.06 210 LYS A CA 1
ATOM 1662 C C . LYS A 1 210 ? 5.447 10.571 11.279 1.00 90.06 210 LYS A C 1
ATOM 1664 O O . LYS A 1 210 ? 4.813 11.156 12.155 1.00 90.06 210 LYS A O 1
ATOM 1669 N N . VAL A 1 211 ? 4.874 10.044 10.197 1.00 90.19 211 VAL A N 1
ATOM 1670 C CA . VAL A 1 211 ? 3.423 10.078 9.943 1.00 90.19 211 VAL A CA 1
ATOM 1671 C C . VAL A 1 211 ? 2.662 9.257 10.988 1.00 90.19 211 VAL A C 1
ATOM 1673 O O . VAL A 1 211 ? 1.659 9.723 11.522 1.00 90.19 211 VAL A O 1
ATOM 1676 N N . LEU A 1 212 ? 3.161 8.075 11.347 1.00 89.38 212 LEU A N 1
ATOM 1677 C CA . LEU A 1 212 ? 2.540 7.208 12.351 1.00 89.38 212 LEU A CA 1
ATOM 1678 C C . LEU A 1 212 ? 2.620 7.801 13.761 1.00 89.38 212 LEU A C 1
ATOM 1680 O O . LEU A 1 212 ? 1.639 7.754 14.501 1.00 89.38 212 LEU A O 1
ATOM 1684 N N . ASN A 1 213 ? 3.729 8.456 14.109 1.00 87.44 213 ASN A N 1
ATOM 1685 C CA . ASN A 1 213 ? 3.842 9.189 15.370 1.00 87.44 213 ASN A CA 1
ATOM 1686 C C . ASN A 1 213 ? 2.818 10.336 15.459 1.00 87.44 213 ASN A C 1
ATOM 1688 O O . ASN A 1 213 ? 2.237 10.555 16.519 1.00 87.44 213 ASN A O 1
ATOM 1692 N N . GLN A 1 214 ? 2.555 11.048 14.356 1.00 82.31 214 GLN A N 1
ATOM 1693 C CA . GLN A 1 214 ? 1.516 12.090 14.304 1.00 82.31 214 GLN A CA 1
ATOM 1694 C C . GLN A 1 214 ? 0.101 11.521 14.442 1.00 82.31 214 GLN A C 1
ATOM 1696 O O . GLN A 1 214 ? -0.769 12.171 15.015 1.00 82.31 214 GLN A O 1
ATOM 1701 N N . ALA A 1 215 ? -0.116 10.307 13.945 1.00 75.94 215 ALA A N 1
ATOM 1702 C CA . ALA A 1 215 ? -1.371 9.580 14.073 1.00 75.94 215 ALA A CA 1
ATOM 1703 C C . ALA A 1 215 ? -1.612 9.010 15.486 1.00 75.94 215 ALA A C 1
ATOM 1705 O O . ALA A 1 215 ? -2.663 8.424 15.731 1.00 75.94 215 ALA A O 1
ATOM 1706 N N . GLY A 1 216 ? -0.654 9.157 16.410 1.00 74.56 216 GLY A N 1
ATOM 1707 C CA . GLY A 1 216 ? -0.732 8.587 17.756 1.00 74.56 216 GLY A CA 1
ATOM 1708 C C . GLY A 1 216 ? -0.312 7.116 17.846 1.00 74.56 216 GLY A C 1
ATOM 1709 O O . GLY A 1 216 ? -0.434 6.526 18.913 1.00 74.56 216 GLY A O 1
ATOM 1710 N N . PHE A 1 217 ? 0.241 6.532 16.777 1.00 64.50 217 PHE A N 1
ATOM 1711 C CA . PHE A 1 217 ? 0.804 5.173 16.773 1.00 64.50 217 PHE A CA 1
ATOM 1712 C C . PHE A 1 217 ? 2.281 5.161 17.166 1.00 64.50 217 PHE A C 1
ATOM 1714 O O . PHE A 1 217 ? 3.073 4.433 16.567 1.00 64.50 217 PHE A O 1
ATOM 1721 N N . ALA A 1 218 ? 2.667 5.991 18.140 1.00 50.28 218 ALA A N 1
ATOM 1722 C CA . ALA A 1 218 ? 4.046 6.038 18.598 1.00 50.28 218 ALA A CA 1
ATOM 1723 C C . ALA A 1 218 ? 4.542 4.623 18.922 1.00 50.28 218 ALA A C 1
ATOM 1725 O O . ALA A 1 218 ? 3.913 3.876 19.671 1.00 50.28 218 ALA A O 1
ATOM 1726 N N . ASP A 1 219 ? 5.650 4.275 18.280 1.00 46.66 219 ASP A N 1
ATOM 1727 C CA . ASP A 1 219 ? 6.255 2.956 18.255 1.00 46.66 219 ASP A CA 1
ATOM 1728 C C . ASP A 1 219 ? 6.315 2.312 19.655 1.00 46.66 219 ASP A C 1
ATOM 1730 O O . ASP A 1 219 ? 7.039 2.775 20.544 1.00 46.66 219 ASP A O 1
ATOM 1734 N N . VAL A 1 220 ? 5.587 1.201 19.832 1.00 44.97 220 VAL A N 1
ATOM 1735 C CA . VAL A 1 220 ? 5.628 0.341 21.032 1.00 44.97 220 VAL A CA 1
ATOM 1736 C C . VAL A 1 220 ? 7.052 -0.193 21.285 1.00 44.97 220 VAL A C 1
ATOM 1738 O O . VAL A 1 220 ? 7.378 -0.630 22.390 1.00 44.97 220 VAL A O 1
ATOM 1741 N N . SER A 1 221 ? 7.955 -0.113 20.298 1.00 42.41 221 SER A N 1
ATOM 1742 C CA . SER A 1 221 ? 9.371 -0.440 20.478 1.00 42.41 221 SER A CA 1
ATOM 1743 C C . SER A 1 221 ? 10.154 0.620 21.272 1.00 42.41 221 SER A C 1
ATOM 1745 O O . SER A 1 221 ? 11.137 0.286 21.941 1.00 42.41 221 SER A O 1
ATOM 1747 N N . THR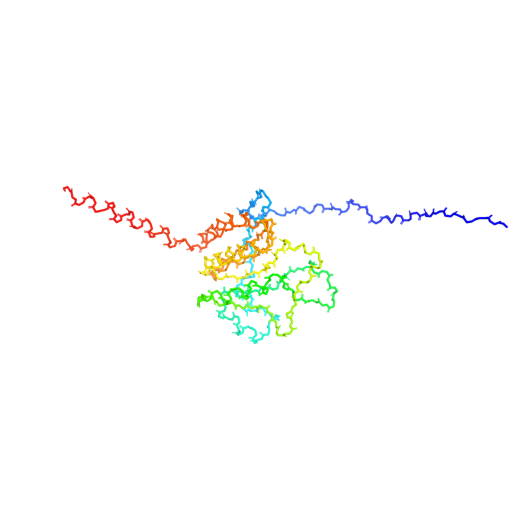 A 1 222 ? 9.709 1.884 21.276 1.00 40.78 222 THR A N 1
ATOM 1748 C CA . THR A 1 222 ? 10.402 2.970 21.992 1.00 40.78 222 THR A CA 1
ATOM 1749 C C . THR A 1 222 ? 9.948 3.059 23.449 1.00 40.78 222 THR A C 1
ATOM 1751 O O . THR A 1 222 ? 10.773 3.291 24.333 1.00 40.78 222 THR A O 1
ATOM 1754 N N . THR A 1 223 ? 8.672 2.784 23.736 1.00 37.69 223 THR A N 1
ATOM 1755 C CA . THR A 1 223 ? 8.149 2.758 25.114 1.00 37.69 223 THR A CA 1
ATOM 1756 C C . THR A 1 223 ? 8.732 1.609 25.933 1.00 37.69 223 THR A C 1
ATOM 1758 O O . THR A 1 223 ? 9.105 1.829 27.082 1.00 37.69 223 THR A O 1
ATOM 1761 N N . LYS A 1 224 ? 8.975 0.434 25.334 1.00 39.44 224 LYS A N 1
ATOM 1762 C CA . LYS A 1 224 ? 9.667 -0.670 26.027 1.00 39.44 224 LYS A CA 1
ATOM 1763 C C . LYS A 1 224 ? 11.106 -0.334 26.432 1.00 39.44 224 LYS A C 1
ATOM 1765 O O . LYS A 1 224 ? 11.540 -0.718 27.511 1.00 39.44 224 LYS A O 1
ATOM 1770 N N . LYS A 1 225 ? 11.837 0.430 25.611 1.00 42.44 225 LYS A N 1
ATOM 1771 C CA . LYS A 1 225 ? 13.203 0.874 25.947 1.00 42.44 225 LYS A CA 1
ATOM 1772 C C . LYS A 1 225 ? 13.240 1.948 27.035 1.00 42.44 225 LYS A C 1
ATOM 1774 O O . LYS A 1 225 ? 14.220 2.003 27.775 1.00 42.44 225 LYS A O 1
ATOM 1779 N N . LEU A 1 226 ? 12.204 2.782 27.144 1.00 41.62 226 LEU A N 1
ATOM 1780 C CA . LEU A 1 226 ? 12.068 3.784 28.209 1.00 41.62 226 LEU A CA 1
ATOM 1781 C C . LEU A 1 226 ? 11.618 3.162 29.542 1.00 41.62 226 LEU A C 1
ATOM 1783 O O . LEU A 1 226 ? 12.149 3.534 30.585 1.00 41.62 226 LEU A O 1
ATOM 1787 N N . GLU A 1 227 ? 10.741 2.156 29.515 1.00 42.94 227 GLU A N 1
ATOM 1788 C CA . GLU A 1 227 ? 10.337 1.433 30.730 1.00 42.94 227 GLU A CA 1
ATOM 1789 C C . GLU A 1 227 ? 11.458 0.526 31.266 1.00 42.94 227 GLU A C 1
ATOM 1791 O O . GLU A 1 227 ? 11.707 0.500 32.470 1.00 42.94 227 GLU A O 1
ATOM 1796 N N . GLU A 1 228 ? 12.227 -0.149 30.401 1.00 44.25 228 GLU A N 1
ATOM 1797 C CA . GLU A 1 228 ? 13.369 -0.968 30.841 1.00 44.25 228 GLU A CA 1
ATOM 1798 C C . GLU A 1 228 ? 14.533 -0.130 31.400 1.00 44.25 228 GLU A C 1
ATOM 1800 O O . GLU A 1 228 ? 15.256 -0.600 32.278 1.00 44.25 228 GLU A O 1
ATOM 1805 N N . SER A 1 229 ? 14.701 1.124 30.963 1.00 46.84 229 SER A N 1
ATOM 1806 C CA . SER A 1 229 ? 15.726 2.024 31.515 1.00 46.84 229 SER A CA 1
ATOM 1807 C C . SER A 1 229 ? 15.298 2.713 32.819 1.00 46.84 229 SER A C 1
ATOM 1809 O O . SER A 1 229 ? 16.157 2.988 33.656 1.00 46.84 229 SER A O 1
ATOM 1811 N N . GLN A 1 230 ? 13.995 2.900 33.062 1.00 46.97 230 GLN A N 1
ATOM 1812 C CA . GLN A 1 230 ? 13.480 3.349 34.365 1.00 46.97 230 GLN A CA 1
ATOM 1813 C C . GLN A 1 230 ? 13.508 2.233 35.423 1.00 46.97 230 GLN A C 1
ATOM 1815 O O . GLN A 1 230 ? 13.915 2.477 36.556 1.00 46.97 230 GLN A O 1
ATOM 1820 N N . ILE A 1 231 ? 13.216 0.982 35.048 1.00 48.53 231 ILE A N 1
ATOM 1821 C CA . ILE A 1 231 ? 13.254 -0.167 35.976 1.00 48.53 231 ILE A CA 1
ATOM 1822 C C . ILE A 1 231 ? 14.685 -0.491 36.459 1.00 48.53 231 ILE A C 1
ATOM 1824 O O . ILE A 1 231 ? 14.862 -1.021 37.559 1.00 48.53 231 ILE A O 1
ATOM 1828 N N . ILE A 1 232 ? 15.718 -0.175 35.668 1.00 48.69 232 ILE A N 1
ATOM 1829 C CA . ILE A 1 232 ? 17.124 -0.368 36.068 1.00 48.69 232 ILE A CA 1
ATOM 1830 C C . ILE A 1 232 ? 17.601 0.766 36.995 1.00 48.69 232 ILE A C 1
ATOM 1832 O O . ILE A 1 232 ? 18.325 0.495 37.947 1.00 48.69 232 ILE A O 1
ATOM 1836 N N . SER A 1 233 ? 17.131 2.002 36.791 1.00 47.25 233 SER A N 1
ATOM 1837 C CA . SER A 1 233 ? 17.455 3.161 37.645 1.00 47.25 233 SER A CA 1
ATOM 1838 C C . SER A 1 233 ? 16.893 3.031 39.070 1.00 47.25 233 SER A C 1
ATOM 1840 O O . SER A 1 233 ? 17.568 3.366 40.042 1.00 47.25 233 SER A O 1
ATOM 1842 N N . ASP A 1 234 ? 15.689 2.473 39.215 1.00 48.59 234 ASP A N 1
ATOM 1843 C CA . ASP A 1 234 ? 15.016 2.361 40.518 1.00 48.59 234 ASP A CA 1
ATOM 1844 C C . ASP A 1 234 ? 15.509 1.176 41.370 1.00 48.59 234 ASP A C 1
ATOM 1846 O O . ASP A 1 234 ? 15.191 1.072 42.555 1.00 48.59 234 ASP A O 1
ATOM 1850 N N . ARG A 1 235 ? 16.309 0.265 40.796 1.00 49.16 235 ARG A N 1
ATOM 1851 C CA . ARG A 1 235 ? 16.926 -0.850 41.539 1.00 49.16 235 ARG A CA 1
ATOM 1852 C C . ARG A 1 235 ? 18.259 -0.497 42.190 1.00 49.16 235 ARG A C 1
ATOM 1854 O O . ARG A 1 235 ? 18.615 -1.148 43.173 1.00 49.16 235 ARG A O 1
ATOM 1861 N N . ASP A 1 236 ? 18.958 0.518 41.691 1.00 50.12 236 ASP A N 1
ATOM 1862 C CA . ASP A 1 236 ? 20.249 0.946 42.244 1.00 50.12 236 ASP A CA 1
ATOM 1863 C C . ASP A 1 236 ? 20.104 1.946 43.405 1.00 50.12 236 ASP A C 1
ATOM 1865 O O . ASP A 1 236 ? 21.045 2.136 44.167 1.00 50.12 236 ASP A O 1
ATOM 1869 N N . THR A 1 237 ? 18.913 2.512 43.628 1.00 52.22 237 THR A N 1
ATOM 1870 C CA . THR A 1 237 ? 18.621 3.423 44.754 1.00 52.22 237 THR A CA 1
ATOM 1871 C C . THR A 1 237 ? 18.067 2.732 46.007 1.00 52.22 237 THR A C 1
ATOM 1873 O O . THR A 1 237 ? 17.859 3.383 47.026 1.00 52.22 237 THR A O 1
ATOM 1876 N N . LEU A 1 238 ? 17.863 1.408 45.976 1.00 48.19 238 LEU A N 1
ATOM 1877 C CA . LEU A 1 238 ? 17.416 0.598 47.127 1.00 48.19 238 LEU A CA 1
ATOM 1878 C C . LEU A 1 238 ? 18.550 -0.220 47.774 1.00 48.19 238 LEU A C 1
ATOM 1880 O O . LEU A 1 238 ? 18.294 -1.127 48.569 1.00 48.19 238 LEU A O 1
ATOM 1884 N N . LYS A 1 239 ? 19.805 0.084 47.428 1.00 49.50 239 LYS A N 1
ATOM 1885 C CA . LYS A 1 239 ? 21.008 -0.492 48.040 1.00 49.50 239 LYS A CA 1
ATOM 1886 C C . LYS A 1 239 ? 21.957 0.595 48.554 1.00 49.50 239 LYS A C 1
ATOM 1888 O O . LYS A 1 239 ? 23.131 0.584 48.204 1.00 49.50 239 LYS A O 1
ATOM 1893 N N . GLU A 1 240 ? 21.459 1.483 49.406 1.00 39.50 240 GLU A N 1
ATOM 1894 C CA . GLU A 1 240 ? 22.272 2.217 50.392 1.00 39.50 240 GLU A CA 1
ATOM 1895 C C . GLU A 1 240 ? 21.540 2.287 51.733 1.00 39.50 240 GLU A C 1
ATOM 1897 O O . GLU A 1 240 ? 20.303 2.490 51.724 1.00 39.50 240 GLU A O 1
#

pLDDT: mean 73.85, std 20.34, range [34.22, 95.94]

Nearest PDB structures (foldseek):
  1tyq-assembly1_D  TM=2.385E-01  e=1.101E+00  Bos taurus
  6c8w-assembly1_A  TM=2.957E-01  e=2.692E+00  Blastomyces gilchristii SLH14081
  6c85-assembly1_B  TM=2.918E-01  e=3.059E+00  Blastomyces gilchristii SLH14081
  6ixz-assembly2_B  TM=2.958E-01  e=1.835E+00  Clostridium perfringens SM101
  5k9a-assembly1_A-2  TM=3.016E-01  e=2.369E+00  Corynebacterium diphtheriae NCTC 13129

Foldseek 3Di:
DDDDDDDDPDPPDPPDPVVPPPPDPDDPDFCFPDAPPDDFKGKTKGFPDDCALVCLLPPPQFDPVLNVLSVPAQKEQFFADDPPPVDDPVDPAREGEQQQVVLQVLVVVVPDPVGRYDYSDDPPRYHYDPPVPDDLLEGENGEMHGELVCLVVVLVSVLVVLVVVCVVNHQFRKYWYWYWYDPVPSGTMIITIIGTSVVCNVPVVVVSQVSSVVVVVNDPVVVVVVVVVVVVVVVVVVPD

Mean predicted aligned error: 14.24 Å

Sequence (240 aa):
MKKVESEMEDNLRSEYDLRSLRVRRVGSGRKTFVDINVNNVLIEVKEDVTQGLEYWRHNEELSSQVKKEIVDANVLFVPLEGDLYRGDSSSSGKVFASGAESFFKYLLDSSKKEIKADICVNDGEYRKSALYSEPITLTVIGTIVISAIIAPVIKDLILDYIRANRARAGKDSEFRITLVIDNENGFIREIQCSGSSTEIEKFLPKVMDKVLNQAGFADVSTTKKLEESQIISDRDTLKE